Protein 6NHS (pdb70)

CATH classification: 3.40.710.10

Solvent-accessible surface area: 10950 Å² total

Secondary structure (DSSP, 8-state):
---THHHHHHTT--EEEEEEETTTTEEEEE-TTGGGS-B--GGGHHHHHHHHHHHHTSS-SSS-EE------SSGGGSS-EEHHHHHHHT-HHHHHHHHHHH-S---HHHHHHT-TT-----GGGTTTHHHHSS--B-HHHHHHHHHHHHTT-SS--HHHHHHHHH---EE-SSEEEEEEEEEE-SSSSEEEEEEEEEEETTEEEEEEEEEEESSHHHHHHHHHHHHHHHHHTT--

Foldseek 3Di:
DFDLCPLCVVLVWDWKKWKAWVVVRDIDMDPVVQLPDKDQCALQCLLVLLQLLCQVCVAPAQFGKDAAPADDDDPLLRGIGGSLVCQVVVNLVVSLSSQVVCFDVVLVLCVQLVQAPSDQDDRVSSSDCSQQHDGIHGNVRLQVSQVCLVVVNGPGDPRSSVRSQVSWDDDDPFKTWDWGWGWRVNDPQIKIWIWGWMDGPNIIMTMIIIIGDPDPSVNVVRVVSVVVSQVSVVHD

Radius of gyration: 17.07 Å; Cα contacts (8 Å, |Δi|>4): 442; chains: 1; bounding box: 44×44×36 Å

Sequence (236 aa):
NVNLGRSFNQLGIKGSILIYDRNNKKFYEHNAARNSQSFLPASTFKIFNSLVALETGVISNDVAILTWDGQRQFPTTWNQQDTNIRRQAFRNSTVWFYQVLARKIGHEREKKFIKQVGYGNLQIGTPEQIDRFWLEGPLQITPKQQIEFLQRLHRKELPFSQRTLDLVQDIIYERTPNYVLRGKTGWAASVTPNIGWFVGYLEQNNNVYFFATNIDIRNNDDAAARIEVTRRSLKALGLL

Structure (mmCIF, N/CA/C/O backbone):
data_6NHS
#
_entry.id   6NHS
#
_cell.length_a   116.502
_cell.length_b   116.502
_cell.length_c   74.702
_cell.angle_alpha   90.00
_cell.angle_beta   90.00
_cell.angle_gamma   120.00
#
_symmetry.space_group_name_H-M   'P 62 2 2'
#
loop_
_entity.id
_entity.type
_entity.pdbx_description
1 polymer Beta-lactamase
2 non-polymer 'CHLORIDE ION'
3 non-polymer 'FORMIC ACID'
4 non-polymer 1,2-ETHANEDIOL
5 water water
#
loop_
_atom_site.group_PDB
_atom_site.id
_atom_site.type_symbol
_atom_site.label_atom_id
_atom_site.label_alt_id
_atom_site.label_comp_id
_atom_site.label_asym_id
_atom_site.label_entity_id
_atom_site.label_seq_id
_atom_site.pdbx_PDB_ins_code
_atom_site.Cartn_x
_atom_site.Cartn_y
_atom_site.Cartn_z
_atom_site.occupancy
_atom_site.B_iso_or_equiv
_atom_site.auth_seq_id
_atom_site.auth_comp_id
_atom_site.auth_asym_id
_atom_site.auth_atom_id
_atom_site.pdbx_PDB_model_num
ATOM 1 N N . ASN A 1 21 ? 15.592 2.244 4.527 1.00 92.44 45 ASN A N 1
ATOM 2 C CA . ASN A 1 21 ? 16.801 1.578 4.054 1.00 92.61 45 ASN A CA 1
ATOM 3 C C . ASN A 1 21 ? 16.935 1.735 2.545 1.00 89.50 45 ASN A C 1
ATOM 4 O O . ASN A 1 21 ? 16.113 1.219 1.787 1.00 94.14 45 ASN A O 1
ATOM 9 N N . VAL A 1 22 ? 17.976 2.445 2.115 1.00 80.27 46 VAL A N 1
ATOM 10 C CA . VAL A 1 22 ? 18.203 2.734 0.703 1.00 69.36 46 VAL A CA 1
ATOM 11 C C . VAL A 1 22 ? 19.696 2.649 0.415 1.00 61.19 46 VAL A C 1
ATOM 12 O O . VAL A 1 22 ? 20.522 3.099 1.216 1.00 58.27 46 VAL A O 1
ATOM 16 N N . ASN A 1 23 ? 20.045 2.068 -0.730 1.00 59.52 47 ASN A N 1
ATOM 17 C CA . ASN A 1 23 ? 21.442 1.928 -1.139 1.00 57.29 47 ASN A CA 1
ATOM 18 C C . ASN A 1 23 ? 21.840 3.159 -1.951 1.00 54.36 47 ASN A C 1
ATOM 19 O O . ASN A 1 23 ? 21.584 3.236 -3.155 1.00 49.99 47 ASN A O 1
ATOM 24 N N . LEU A 1 24 ? 22.466 4.133 -1.287 1.00 50.47 48 LEU A N 1
ATOM 25 C CA . LEU A 1 24 ? 22.963 5.308 -1.990 1.00 46.86 48 LEU A CA 1
ATOM 26 C C . LEU A 1 24 ? 24.243 5.022 -2.761 1.00 46.41 48 LEU A C 1
ATOM 27 O O . LEU A 1 24 ? 24.619 5.815 -3.627 1.00 46.15 48 LEU A O 1
ATOM 32 N N . GLY A 1 25 ? 24.922 3.914 -2.467 1.00 47.56 49 GLY A N 1
ATOM 33 C CA . GLY A 1 25 ? 26.080 3.545 -3.259 1.00 48.54 49 GLY A CA 1
ATOM 34 C C . GLY A 1 25 ? 25.748 3.043 -4.649 1.00 51.18 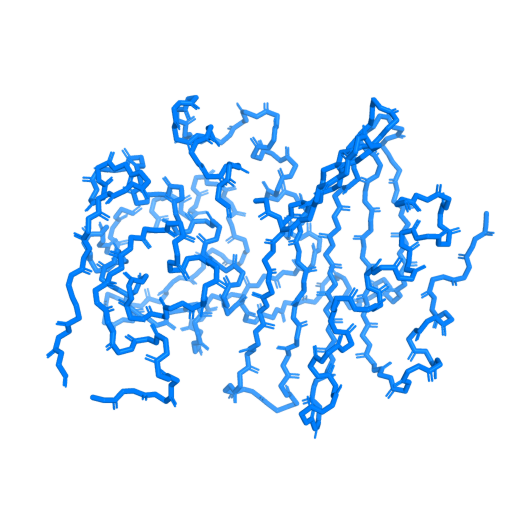49 GLY A C 1
ATOM 35 O O . GLY A 1 25 ? 26.655 2.923 -5.481 1.00 50.61 49 GLY A O 1
ATOM 36 N N . ARG A 1 26 ? 24.473 2.758 -4.919 1.00 52.66 50 ARG A N 1
ATOM 37 C CA . ARG A 1 26 ? 24.094 2.192 -6.208 1.00 59.96 50 ARG A CA 1
ATOM 38 C C . ARG A 1 26 ? 24.416 3.152 -7.349 1.00 56.39 50 ARG A C 1
ATOM 39 O O . ARG A 1 26 ? 24.979 2.747 -8.373 1.00 53.16 50 ARG A O 1
ATOM 47 N N . SER A 1 27 ? 24.075 4.434 -7.186 1.00 54.20 51 SER A N 1
ATOM 48 C CA . SER A 1 27 ? 24.325 5.407 -8.247 1.00 57.25 51 SER A CA 1
ATOM 49 C C . SER A 1 27 ? 25.813 5.523 -8.554 1.00 52.52 51 SER A C 1
ATOM 50 O O . SER A 1 27 ? 26.205 5.670 -9.718 1.00 50.14 51 SER A O 1
ATOM 53 N N . PHE A 1 28 ? 26.657 5.449 -7.523 1.00 48.99 52 PHE A N 1
ATOM 54 C CA . PHE A 1 28 ? 28.097 5.577 -7.725 1.00 48.78 52 PHE A CA 1
ATOM 55 C C . PHE A 1 28 ? 28.630 4.458 -8.611 1.00 51.65 52 PHE A C 1
ATOM 56 O O . PHE A 1 28 ? 29.386 4.702 -9.557 1.00 52.82 52 PHE A O 1
ATOM 64 N N . ASN A 1 29 ? 28.236 3.220 -8.325 1.00 56.25 53 ASN A N 1
ATOM 65 C CA . ASN A 1 29 ? 28.769 2.097 -9.084 1.00 65.26 53 ASN A CA 1
ATOM 66 C C . ASN A 1 29 ? 28.193 2.045 -10.492 1.00 67.94 53 ASN A C 1
ATOM 67 O O . ASN A 1 29 ? 28.880 1.601 -11.419 1.00 71.39 53 ASN A O 1
ATOM 72 N N . GLN A 1 30 ? 26.951 2.501 -10.676 1.00 67.25 54 GLN A N 1
ATOM 73 C CA . GLN A 1 30 ? 26.373 2.559 -12.017 1.00 69.75 54 GLN A CA 1
ATOM 74 C C . GLN A 1 30 ? 27.166 3.505 -12.909 1.00 66.27 54 GLN A C 1
ATOM 75 O O . GLN A 1 30 ? 27.465 3.187 -14.066 1.00 66.47 54 GLN A O 1
ATOM 81 N N . LEU A 1 31 ? 27.519 4.676 -12.382 1.00 60.24 55 LEU A N 1
ATOM 82 C CA . LEU A 1 31 ? 28.297 5.659 -13.122 1.00 58.38 55 LEU A CA 1
ATOM 83 C C . LEU A 1 31 ? 29.794 5.385 -13.087 1.00 59.02 55 LEU A C 1
ATOM 84 O O . LEU A 1 31 ? 30.557 6.134 -13.704 1.00 61.72 55 LEU A O 1
ATOM 89 N N . GLY A 1 32 ? 30.228 4.339 -12.388 1.00 58.27 56 GLY A N 1
ATOM 90 C CA . GLY A 1 32 ? 31.635 3.978 -12.373 1.00 59.74 56 GLY A CA 1
ATOM 91 C C . GLY A 1 32 ? 32.539 4.992 -11.710 1.00 60.31 56 GLY A C 1
ATOM 92 O O . GLY A 1 32 ? 33.689 5.153 -12.131 1.00 63.35 56 GLY A O 1
ATOM 93 N N . ILE A 1 33 ? 32.057 5.680 -10.679 1.00 56.72 57 ILE A N 1
ATOM 94 C CA . ILE A 1 33 ? 32.859 6.684 -9.993 1.00 53.50 57 ILE A CA 1
ATOM 95 C C . ILE A 1 33 ? 33.041 6.277 -8.536 1.00 48.65 57 ILE A C 1
ATOM 96 O O . ILE A 1 33 ? 32.184 5.619 -7.934 1.00 47.87 57 ILE A O 1
ATOM 101 N N . LYS A 1 34 ? 34.181 6.665 -7.975 1.00 46.00 58 LYS A N 1
ATOM 102 C CA . LYS A 1 34 ? 34.475 6.474 -6.565 1.00 46.65 58 LYS A CA 1
ATOM 103 C C . LYS A 1 34 ? 34.196 7.774 -5.829 1.00 43.43 58 LYS A C 1
ATOM 104 O O . LYS A 1 34 ? 34.586 8.850 -6.295 1.00 42.61 58 LYS A O 1
ATOM 110 N N . GLY A 1 35 ? 33.515 7.681 -4.693 1.00 41.08 59 GLY A N 1
ATOM 111 C CA . GLY A 1 35 ? 33.247 8.884 -3.921 1.00 37.69 59 GLY A CA 1
ATOM 112 C C . GLY A 1 35 ? 32.303 8.626 -2.769 1.00 38.15 59 GLY A C 1
ATOM 113 O O . GLY A 1 35 ? 32.162 7.492 -2.299 1.00 39.19 59 GLY A O 1
ATOM 114 N N . SER A 1 36 ? 31.646 9.695 -2.331 1.00 36.34 60 SER A N 1
ATOM 115 C CA . SER A 1 36 ? 30.797 9.640 -1.153 1.00 36.38 60 SER A CA 1
ATOM 116 C C . SER A 1 36 ? 29.688 10.667 -1.283 1.00 36.56 60 SER A C 1
ATOM 117 O O . SER A 1 36 ? 29.754 11.591 -2.101 1.00 34.33 60 SER A O 1
ATOM 120 N N . ILE A 1 37 ? 28.670 10.508 -0.445 1.00 36.27 61 ILE A N 1
ATOM 121 C CA . ILE A 1 37 ? 27.645 11.533 -0.297 1.00 34.67 61 ILE A CA 1
ATOM 122 C C . ILE A 1 37 ? 27.134 11.486 1.131 1.00 34.83 61 ILE A C 1
ATOM 123 O O . ILE A 1 37 ? 27.060 10.418 1.749 1.00 36.13 61 ILE A O 1
ATOM 128 N N . LEU A 1 38 ? 26.813 12.658 1.660 1.00 33.64 62 LEU A N 1
ATOM 129 C CA . LEU A 1 38 ? 26.199 12.796 2.968 1.00 33.75 62 LEU A CA 1
ATOM 130 C C . LEU A 1 38 ? 24.974 13.682 2.822 1.00 37.25 62 LEU A C 1
ATOM 131 O O . LEU A 1 38 ? 25.063 14.776 2.256 1.00 34.86 62 LEU A O 1
ATOM 136 N N . ILE A 1 39 ? 23.832 13.210 3.311 1.00 34.29 63 ILE A N 1
ATOM 137 C CA . ILE A 1 39 ? 22.595 13.983 3.279 1.00 34.37 63 ILE A CA 1
ATOM 138 C C . ILE A 1 39 ? 22.071 14.092 4.703 1.00 35.17 63 ILE A C 1
ATOM 139 O O . ILE A 1 39 ? 22.036 13.095 5.433 1.00 36.85 63 ILE A O 1
ATOM 144 N N . TYR A 1 40 ? 21.689 15.303 5.105 1.00 33.79 64 TYR A N 1
ATOM 145 C CA . TYR A 1 40 ? 21.198 15.558 6.455 1.00 35.46 64 TYR A CA 1
ATOM 146 C C . TYR A 1 40 ? 19.767 16.072 6.387 1.00 36.56 64 TYR A C 1
ATOM 147 O O . TYR A 1 40 ? 19.510 17.138 5.810 1.00 33.45 64 TYR A O 1
ATOM 156 N N . ASP A 1 41 ? 18.850 15.315 6.986 1.00 35.67 65 ASP A N 1
ATOM 157 C CA . ASP A 1 41 ? 17.434 15.663 7.082 1.00 37.53 65 ASP A CA 1
ATOM 158 C C . ASP A 1 41 ? 17.259 16.573 8.294 1.00 40.93 65 ASP A C 1
ATOM 159 O O . ASP A 1 41 ? 17.407 16.128 9.438 1.00 39.01 65 ASP A O 1
ATOM 164 N N . ARG A 1 42 ? 16.937 17.847 8.049 1.00 37.38 66 ARG A N 1
ATOM 165 C CA . ARG A 1 42 ? 16.907 18.816 9.143 1.00 39.19 66 ARG A CA 1
ATOM 166 C C . ARG A 1 42 ? 15.790 18.516 10.133 1.00 41.67 66 ARG A C 1
ATOM 167 O O . ARG A 1 42 ? 16.021 18.480 11.348 1.00 42.80 66 ARG A O 1
ATOM 175 N N . ASN A 1 43 ? 14.566 18.310 9.630 1.00 41.29 67 ASN A N 1
ATOM 176 C CA . ASN A 1 43 ? 13.416 18.126 10.511 1.00 41.32 67 ASN A CA 1
ATOM 177 C C . ASN A 1 43 ? 13.571 16.888 11.385 1.00 42.81 67 ASN A C 1
ATOM 178 O O . ASN A 1 43 ? 13.161 16.886 12.553 1.00 41.63 67 ASN A O 1
ATOM 183 N N . ASN A 1 44 ? 14.141 15.818 10.837 1.00 41.84 68 ASN A N 1
ATOM 184 C CA . ASN A 1 44 ? 14.274 14.561 11.560 1.00 42.89 68 ASN A CA 1
ATOM 185 C C . ASN A 1 44 ? 15.654 14.364 12.177 1.00 43.38 68 ASN A C 1
ATOM 186 O O . ASN A 1 44 ? 15.865 13.363 12.872 1.00 45.26 68 ASN A O 1
ATOM 191 N N . LYS A 1 45 ? 16.585 15.290 11.945 1.00 40.03 69 LYS A N 1
ATOM 192 C CA . LYS A 1 45 ? 17.948 15.213 12.475 1.00 42.92 69 LYS A CA 1
ATOM 193 C C . LYS A 1 45 ? 18.580 13.854 12.178 1.00 43.37 69 LYS A C 1
ATOM 194 O O . LYS A 1 45 ? 19.151 13.198 13.054 1.00 41.02 69 LYS A O 1
ATOM 200 N N . LYS A 1 46 ? 18.477 13.437 10.916 1.00 38.25 70 LYS A N 1
ATOM 201 C CA . LYS A 1 46 ? 18.905 12.116 10.483 1.00 41.94 70 LYS A CA 1
ATOM 202 C C . LYS A 1 46 ? 19.831 12.227 9.281 1.00 40.23 70 LYS A C 1
ATOM 203 O O . LYS A 1 46 ? 19.644 13.092 8.419 1.00 36.99 70 LYS A O 1
ATOM 209 N N . PHE A 1 47 ? 20.823 11.340 9.226 1.00 37.24 71 PHE A N 1
ATOM 210 C CA . PHE A 1 47 ? 21.774 11.265 8.126 1.00 40.16 71 PHE A CA 1
ATOM 211 C C . PHE A 1 47 ? 21.464 10.096 7.201 1.00 40.35 71 PHE A C 1
ATOM 212 O O . PHE A 1 47 ? 20.973 9.052 7.632 1.00 37.20 71 PHE A O 1
ATOM 220 N N . TYR A 1 48 ? 21.776 10.287 5.922 1.00 38.54 72 TYR A N 1
ATOM 221 C CA . TYR A 1 48 ? 21.845 9.226 4.927 1.00 38.24 72 TYR A CA 1
ATOM 222 C C . TYR A 1 48 ? 23.171 9.388 4.206 1.00 39.06 72 TYR A C 1
ATOM 223 O O . TYR A 1 48 ? 23.570 10.514 3.893 1.00 38.27 72 TYR A O 1
ATOM 232 N N . GLU A 1 49 ? 23.877 8.285 3.962 1.00 38.65 73 GLU A N 1
ATOM 233 C CA . GLU A 1 49 ? 25.204 8.468 3.389 1.00 39.49 73 GLU A CA 1
ATOM 234 C C . GLU A 1 49 ? 25.651 7.228 2.635 1.00 39.39 73 GLU A C 1
ATOM 235 O O . GLU A 1 49 ? 25.127 6.128 2.824 1.00 39.85 73 GLU A O 1
ATOM 241 N N . HIS A 1 50 ? 26.628 7.446 1.759 1.00 34.97 74 HIS A N 1
ATOM 242 C CA . HIS A 1 50 ? 27.423 6.399 1.136 1.00 37.09 74 HIS A CA 1
ATOM 243 C C . HIS A 1 50 ? 28.886 6.723 1.380 1.00 36.43 74 HIS A C 1
ATOM 244 O O . HIS A 1 50 ? 29.299 7.875 1.207 1.00 35.94 74 HIS A O 1
ATOM 251 N N . ASN A 1 51 ? 29.659 5.709 1.777 1.00 37.43 75 ASN A N 1
ATOM 252 C CA . ASN A 1 51 ? 31.094 5.843 2.015 1.00 39.25 75 ASN A CA 1
ATOM 253 C C . ASN A 1 51 ? 31.360 6.768 3.200 1.00 39.10 75 ASN A C 1
ATOM 254 O O . ASN A 1 51 ? 31.884 7.874 3.033 1.00 36.26 75 ASN A O 1
ATOM 259 N N . ALA A 1 52 ? 31.022 6.302 4.404 1.00 39.49 76 ALA A N 1
ATOM 260 C CA . ALA A 1 52 ? 31.104 7.147 5.594 1.00 39.83 76 ALA A CA 1
ATOM 261 C C . ALA A 1 52 ? 32.533 7.592 5.884 1.00 37.62 76 ALA A C 1
ATOM 262 O O . ALA A 1 52 ? 32.755 8.710 6.366 1.00 37.33 76 ALA A O 1
ATOM 264 N N . ALA A 1 53 ? 33.515 6.729 5.611 1.00 35.63 77 ALA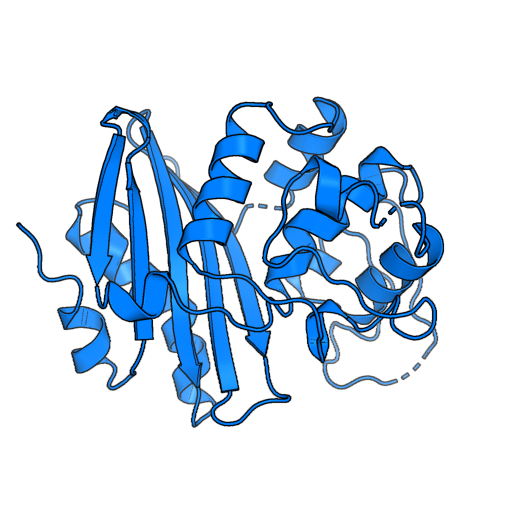 A N 1
ATOM 265 C CA . ALA A 1 53 ? 34.903 7.079 5.904 1.00 38.95 77 ALA A CA 1
ATOM 266 C C . ALA A 1 53 ? 35.343 8.301 5.107 1.00 36.91 77 ALA A C 1
ATOM 267 O O . ALA A 1 53 ? 36.045 9.179 5.627 1.00 35.93 77 ALA A O 1
ATOM 269 N N . ARG A 1 54 ? 34.929 8.383 3.844 1.00 31.93 78 ARG A N 1
ATOM 270 C CA . ARG A 1 54 ? 35.330 9.510 3.013 1.00 30.76 78 ARG A CA 1
ATOM 271 C C . ARG A 1 54 ? 34.637 10.797 3.450 1.00 32.15 78 ARG A C 1
ATOM 272 O O . ARG A 1 54 ? 35.185 11.890 3.263 1.00 32.09 78 ARG A O 1
ATOM 280 N N . ASN A 1 55 ? 33.443 10.693 4.041 1.00 34.09 79 ASN A N 1
ATOM 281 C CA . ASN A 1 55 ? 32.739 11.875 4.532 1.00 32.28 79 ASN A CA 1
ATOM 282 C C . ASN A 1 55 ? 33.464 12.557 5.685 1.00 31.70 79 ASN A C 1
ATOM 283 O O . ASN A 1 55 ? 33.117 13.692 6.023 1.00 29.80 79 ASN A O 1
ATOM 288 N N . SER A 1 56 ? 34.452 11.900 6.294 1.00 31.29 80 SER A N 1
ATOM 289 C CA . SER A 1 56 ? 35.289 12.512 7.320 1.00 35.70 80 SER A CA 1
ATOM 290 C C . SER A 1 56 ? 36.688 12.838 6.816 1.00 34.91 80 SER A C 1
ATOM 291 O O . SER A 1 56 ? 37.549 13.216 7.617 1.00 36.19 80 SER A O 1
ATOM 294 N N . GLN A 1 57 ? 36.943 12.684 5.520 1.00 35.59 81 GLN A N 1
ATOM 295 C CA . GLN A 1 57 ? 38.242 13.006 4.948 1.00 36.94 81 GLN A CA 1
ATOM 296 C C . GLN A 1 57 ? 38.229 14.425 4.401 1.00 33.68 81 GLN A C 1
ATOM 297 O O . GLN A 1 57 ? 37.205 14.906 3.912 1.00 28.64 81 GLN A O 1
ATOM 303 N N . SER A 1 58 ? 39.381 15.093 4.490 1.00 33.94 82 SER A N 1
ATOM 304 C CA . SER A 1 58 ? 39.505 16.491 4.088 1.00 33.21 82 SER A CA 1
ATOM 305 C C . SER A 1 58 ? 39.952 16.602 2.637 1.00 31.58 82 SER A C 1
ATOM 306 O O . SER A 1 58 ? 40.796 15.826 2.177 1.00 32.10 82 SER A O 1
ATOM 309 N N . PHE A 1 59 ? 39.398 17.590 1.931 1.00 28.21 83 PHE A N 1
ATOM 310 C CA . PHE A 1 59 ? 39.746 17.871 0.545 1.00 29.46 83 PHE A CA 1
ATOM 311 C C . PHE A 1 59 ? 39.794 19.378 0.335 1.00 28.05 83 PHE A C 1
ATOM 312 O O . PHE A 1 59 ? 39.136 20.136 1.051 1.00 30.59 83 PHE A O 1
ATOM 320 N N . LEU A 1 60 ? 40.586 19.803 -0.647 1.00 28.23 84 LEU A N 1
ATOM 321 C CA . LEU A 1 60 ? 40.533 21.181 -1.115 1.00 31.30 84 LEU A CA 1
ATOM 322 C C . LEU A 1 60 ? 39.089 21.560 -1.442 1.00 30.45 84 LEU A C 1
ATOM 323 O O . LEU A 1 60 ? 38.406 20.808 -2.147 1.00 32.11 84 LEU A O 1
ATOM 328 N N . PRO A 1 61 ? 38.596 22.701 -0.955 1.00 30.04 85 PRO A N 1
ATOM 329 C CA . PRO A 1 61 ? 37.198 23.060 -1.241 1.00 29.05 85 PRO A CA 1
ATOM 330 C C . PRO A 1 61 ? 36.965 23.500 -2.674 1.00 29.09 85 PRO A C 1
ATOM 331 O O . PRO A 1 61 ? 35.842 23.346 -3.176 1.00 26.17 85 PRO A O 1
ATOM 335 N N . ALA A 1 62 ? 37.989 24.036 -3.342 1.00 29.79 86 ALA A N 1
ATOM 336 C CA . ALA A 1 62 ? 37.859 24.588 -4.684 1.00 29.73 86 ALA A CA 1
ATOM 337 C C . ALA A 1 62 ? 36.689 25.561 -4.728 1.00 27.27 86 ALA A C 1
ATOM 338 O O . ALA A 1 62 ? 36.487 26.331 -3.784 1.00 28.67 86 ALA A O 1
ATOM 340 N N . SER A 1 63 ? 35.889 25.511 -5.795 1.00 26.69 87 SER A N 1
ATOM 341 C CA . SER A 1 63 ? 34.832 26.499 -5.972 1.00 27.15 87 SER A CA 1
ATOM 342 C C . SER A 1 63 ? 33.731 26.419 -4.922 1.00 24.54 87 SER A C 1
ATOM 343 O O . SER A 1 63 ? 32.941 27.364 -4.835 1.00 23.68 87 SER A O 1
ATOM 346 N N . THR A 1 64 ? 33.623 25.330 -4.144 1.00 24.35 88 THR A N 1
ATOM 347 C CA . THR A 1 64 ? 32.628 25.338 -3.073 1.00 25.26 88 THR A CA 1
ATOM 348 C C . THR A 1 64 ? 32.920 26.424 -2.051 1.00 26.16 88 THR A C 1
ATOM 349 O O . THR A 1 64 ? 32.012 26.851 -1.328 1.00 26.60 88 THR A O 1
ATOM 353 N N . PHE A 1 65 ? 34.169 26.881 -1.983 1.00 25.08 89 PHE A N 1
ATOM 354 C CA . PHE A 1 65 ? 34.524 27.967 -1.081 1.00 23.33 89 PHE A CA 1
ATOM 355 C C . PHE A 1 65 ? 33.840 29.271 -1.461 1.00 24.54 89 PHE A C 1
ATOM 356 O O . PHE A 1 65 ? 33.763 30.179 -0.628 1.00 25.47 89 PHE A O 1
ATOM 364 N N . LYS A 1 66 ? 33.330 29.381 -2.695 1.00 23.66 90 LYS A N 1
ATOM 365 C CA . LYS A 1 66 ? 32.634 30.599 -3.104 1.00 25.57 90 LYS A CA 1
ATOM 366 C C . LYS A 1 66 ? 31.439 30.896 -2.206 1.00 22.61 90 LYS A C 1
ATOM 367 O O . LYS A 1 66 ? 31.053 32.062 -2.062 1.00 22.37 90 LYS A O 1
ATOM 373 N N . ILE A 1 67 ? 30.839 29.866 -1.601 1.00 21.37 91 ILE A N 1
ATOM 374 C CA . ILE A 1 67 ? 29.729 30.101 -0.677 1.00 23.54 91 ILE A CA 1
ATOM 375 C C . ILE A 1 67 ? 30.208 30.902 0.528 1.00 24.37 91 ILE A C 1
ATOM 376 O O . ILE A 1 67 ? 29.629 31.936 0.880 1.00 24.91 91 ILE A O 1
ATOM 381 N N . PHE A 1 68 ? 31.284 30.436 1.168 1.00 24.25 92 PHE A N 1
ATOM 382 C CA . PHE A 1 68 ? 31.865 31.156 2.300 1.00 23.20 92 PHE A CA 1
ATOM 383 C C . PHE A 1 68 ? 32.395 32.521 1.873 1.00 26.77 92 PHE A C 1
ATOM 384 O O . PHE A 1 68 ? 32.145 33.534 2.536 1.00 25.94 92 PHE A O 1
ATOM 392 N N . ASN A 1 69 ? 33.137 32.563 0.761 1.00 23.29 93 ASN A N 1
ATOM 393 C CA . ASN A 1 69 ? 33.737 33.813 0.298 1.00 23.75 93 ASN A CA 1
ATOM 394 C C . ASN A 1 69 ? 32.672 34.872 0.015 1.00 24.76 93 ASN A C 1
ATOM 395 O O . ASN A 1 69 ? 32.866 36.055 0.321 1.00 24.08 93 ASN A O 1
ATOM 400 N N . SER A 1 70 ? 31.540 34.461 -0.566 1.00 24.06 94 SER A N 1
ATOM 401 C CA . SER A 1 70 ? 30.462 35.401 -0.873 1.00 24.77 94 SER A CA 1
ATOM 402 C C . SER A 1 70 ? 29.907 36.038 0.394 1.00 25.09 94 SER A C 1
ATOM 403 O O . SER A 1 70 ? 29.631 37.243 0.424 1.00 24.11 94 SER A O 1
ATOM 406 N N . LEU A 1 71 ? 29.710 35.229 1.441 1.00 24.77 95 LEU A N 1
ATOM 407 C CA . LEU A 1 71 ? 29.204 35.736 2.713 1.00 25.11 95 LEU A CA 1
ATOM 408 C C . LEU A 1 71 ? 30.133 36.788 3.299 1.00 25.53 95 LEU A C 1
ATOM 409 O O . LEU A 1 71 ? 29.685 37.864 3.719 1.00 25.24 95 LEU A O 1
ATOM 414 N N . VAL A 1 72 ? 31.432 36.487 3.356 1.00 24.17 96 VAL A N 1
ATOM 415 C CA . VAL A 1 72 ? 32.375 37.409 3.984 1.00 24.63 96 VAL A CA 1
ATOM 416 C C . VAL A 1 72 ? 32.518 38.670 3.143 1.00 24.21 96 VAL A C 1
ATOM 417 O O . VAL A 1 72 ? 32.607 39.784 3.676 1.00 23.72 96 VAL A O 1
ATOM 421 N N . ALA A 1 73 ? 32.537 38.514 1.818 1.00 21.91 97 ALA A N 1
ATOM 422 C CA . ALA A 1 73 ? 32.694 39.662 0.930 1.00 23.85 97 ALA A CA 1
ATOM 423 C C . ALA A 1 73 ? 31.540 40.640 1.095 1.00 23.18 97 ALA A C 1
ATOM 424 O O . ALA A 1 73 ? 31.748 41.853 1.195 1.00 27.85 97 ALA A O 1
ATOM 426 N N . LEU A 1 74 ? 30.311 40.127 1.121 1.00 22.30 98 LEU A N 1
ATOM 427 C CA . LEU A 1 74 ? 29.150 40.989 1.321 1.00 25.05 98 LEU A CA 1
ATOM 428 C C . LEU A 1 74 ? 29.124 41.565 2.729 1.00 28.41 98 LEU A C 1
ATOM 429 O O . LEU A 1 74 ? 28.820 42.750 2.913 1.00 28.88 98 LEU A O 1
ATOM 434 N N . GLU A 1 75 ? 29.436 40.745 3.736 1.00 27.11 99 GLU A N 1
ATOM 435 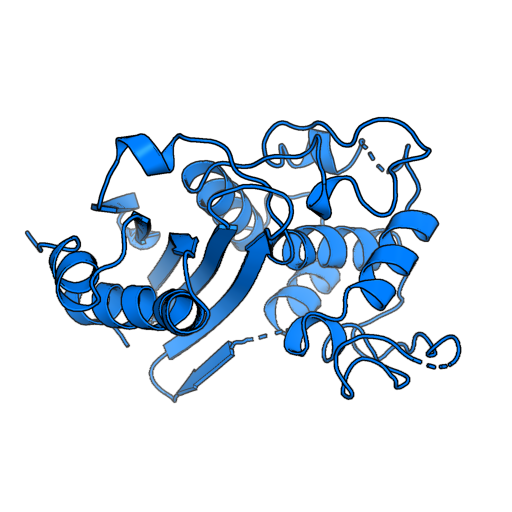C CA . GLU A 1 75 ? 29.367 41.220 5.114 1.00 27.40 99 GLU A CA 1
ATOM 436 C C . GLU A 1 75 ? 30.373 42.336 5.371 1.00 30.88 99 GLU A C 1
ATOM 437 O O . GLU A 1 75 ? 30.051 43.325 6.041 1.00 30.91 99 GLU A O 1
ATOM 443 N N . THR A 1 76 ? 31.603 42.186 4.866 1.00 30.25 100 THR A N 1
ATOM 444 C CA . THR A 1 76 ? 32.622 43.217 5.031 1.00 31.54 100 THR A CA 1
ATOM 445 C C . THR A 1 76 ? 32.394 44.404 4.115 1.00 33.96 100 THR A C 1
ATOM 446 O O . THR A 1 76 ? 32.996 45.460 4.328 1.00 32.43 100 THR A O 1
ATOM 450 N N . GLY A 1 77 ? 31.574 44.242 3.083 1.00 34.53 101 GLY A N 1
ATOM 451 C CA . GLY A 1 77 ? 31.299 45.330 2.174 1.00 32.86 101 GLY A CA 1
ATOM 452 C C . GLY A 1 77 ? 32.321 45.528 1.082 1.00 32.67 101 GLY A C 1
ATOM 453 O O . GLY A 1 77 ? 32.312 46.581 0.434 1.00 32.27 101 GLY A O 1
ATOM 454 N N . VAL A 1 78 ? 33.200 44.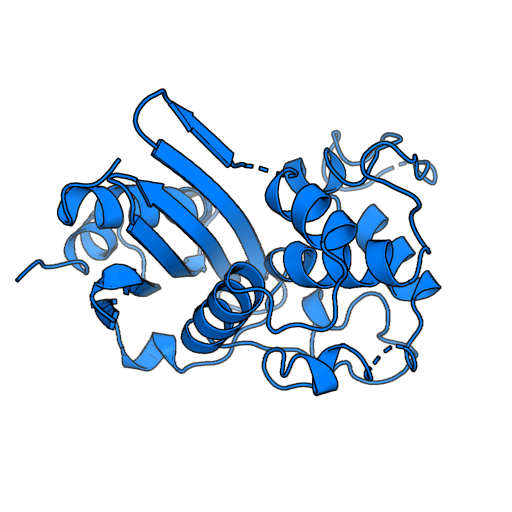549 0.834 1.00 30.37 102 VAL A N 1
ATOM 455 C CA . VAL A 1 78 ? 34.128 44.709 -0.280 1.00 32.27 102 VAL A CA 1
ATOM 456 C C . VAL A 1 78 ? 33.404 44.543 -1.609 1.00 30.90 102 VAL A C 1
ATOM 457 O O . VAL A 1 78 ? 33.931 44.941 -2.656 1.00 31.55 102 VAL A O 1
ATOM 461 N N . ILE A 1 79 ? 32.211 43.951 -1.592 1.00 29.59 103 ILE A N 1
ATOM 462 C CA . ILE A 1 79 ? 31.278 43.982 -2.714 1.00 26.98 103 ILE A CA 1
ATOM 463 C C . ILE A 1 79 ? 29.931 44.422 -2.145 1.00 28.24 103 ILE A C 1
ATOM 464 O O . ILE A 1 79 ? 29.507 43.934 -1.091 1.00 27.19 103 ILE A O 1
ATOM 469 N N . SER A 1 80 ? 29.281 45.382 -2.808 1.00 28.41 104 SER A N 1
ATOM 470 C CA . SER A 1 80 ? 28.185 46.089 -2.142 1.00 31.11 104 SER A CA 1
ATOM 471 C C . SER A 1 80 ? 26.890 45.282 -2.126 1.00 29.06 104 SER A C 1
ATOM 472 O O . SER A 1 80 ? 26.137 45.344 -1.147 1.00 29.12 104 SER A O 1
ATOM 475 N N . ASN A 1 81 ? 26.608 44.525 -3.180 1.00 27.84 105 ASN A N 1
ATOM 476 C CA . ASN A 1 81 ? 25.373 43.740 -3.266 1.00 26.79 105 ASN A CA 1
ATOM 477 C C . ASN A 1 81 ? 25.550 42.721 -4.391 1.00 24.01 105 ASN A C 1
ATOM 478 O O . ASN A 1 81 ? 26.666 42.515 -4.886 1.00 21.90 105 ASN A O 1
ATOM 483 N N . ASP A 1 82 ? 24.444 42.091 -4.808 1.00 23.02 106 ASP A N 1
ATOM 484 C CA . ASP A 1 82 ? 24.473 40.993 -5.773 1.00 24.14 106 ASP A CA 1
ATOM 485 C C . ASP A 1 82 ? 24.625 41.446 -7.221 1.00 24.10 106 ASP A C 1
ATOM 486 O O . ASP A 1 82 ? 24.906 40.603 -8.086 1.00 22.86 106 ASP A O 1
ATOM 491 N N . VAL A 1 83 ? 24.435 42.732 -7.518 1.00 23.02 107 VAL A N 1
ATOM 492 C CA . VAL A 1 83 ? 24.598 43.234 -8.879 1.00 22.87 107 VAL A CA 1
ATOM 493 C C . VAL A 1 83 ? 25.841 44.096 -9.047 1.00 20.73 107 VAL A C 1
ATOM 494 O O . VAL A 1 83 ? 26.165 44.460 -10.190 1.00 20.65 107 VAL A O 1
ATOM 498 N N . ALA A 1 84 ? 26.543 44.433 -7.962 1.00 20.85 108 ALA A N 1
ATOM 499 C CA . ALA A 1 84 ? 27.759 45.230 -8.067 1.00 21.51 108 ALA A CA 1
ATOM 500 C C . ALA A 1 84 ? 28.753 44.551 -9.004 1.00 22.94 108 ALA A C 1
ATOM 501 O O . ALA A 1 84 ? 28.941 43.330 -8.962 1.00 21.82 108 ALA A O 1
ATOM 503 N N . ILE A 1 85 ? 29.395 45.352 -9.850 1.00 22.62 109 ILE A N 1
ATOM 504 C CA . ILE A 1 85 ? 30.235 44.849 -10.936 1.00 22.95 109 ILE A CA 1
ATOM 505 C C . ILE A 1 85 ? 31.692 44.865 -10.503 1.00 26.46 109 ILE A C 1
ATOM 506 O O . ILE A 1 85 ? 32.160 45.831 -9.888 1.00 23.07 109 ILE A O 1
ATOM 511 N N . LEU A 1 86 ? 32.409 43.785 -10.807 1.00 19.20 110 LEU A N 1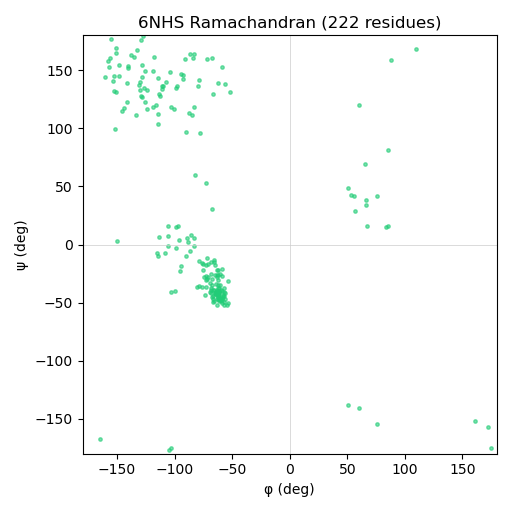
ATOM 512 C CA . LEU A 1 86 ? 33.858 43.826 -10.927 1.00 21.89 110 LEU A CA 1
ATOM 513 C C . LEU A 1 86 ? 34.207 43.620 -12.394 1.00 25.39 110 LEU A C 1
ATOM 514 O O . LEU A 1 86 ? 33.614 42.766 -13.067 1.00 23.17 110 LEU A O 1
ATOM 519 N N . THR A 1 87 ? 35.148 44.409 -12.898 1.00 24.57 111 THR A N 1
ATOM 520 C CA . THR A 1 87 ? 35.430 44.372 -14.324 1.00 20.19 111 THR A CA 1
ATOM 521 C C . THR A 1 87 ? 36.548 43.386 -14.646 1.00 22.07 111 THR A C 1
ATOM 522 O O . THR A 1 87 ? 37.494 43.196 -13.877 1.00 21.96 111 THR A O 1
ATOM 526 N N . TRP A 1 88 ? 36.419 42.758 -15.808 1.00 22.21 112 TRP A N 1
ATOM 527 C CA . TRP A 1 88 ? 37.464 41.885 -16.324 1.00 24.17 112 TRP A CA 1
ATOM 528 C C . TRP A 1 88 ? 38.746 42.679 -16.570 1.00 23.51 112 TRP A C 1
ATOM 529 O O . TRP A 1 88 ? 38.708 43.813 -17.060 1.00 24.07 112 TRP A O 1
ATOM 540 N N . ASP A 1 89 ? 39.895 42.083 -16.223 1.00 23.13 113 ASP A N 1
ATOM 541 C CA . ASP A 1 89 ? 41.182 42.756 -16.391 1.00 24.84 113 ASP A CA 1
ATOM 542 C C . ASP A 1 89 ? 41.757 42.634 -17.801 1.00 23.94 113 ASP A C 1
ATOM 543 O O . ASP A 1 89 ? 42.893 43.072 -18.028 1.00 24.89 113 ASP A O 1
ATOM 548 N N . GLY A 1 90 ? 41.023 42.052 -18.748 1.00 24.48 114 GLY A N 1
ATOM 549 C CA . GLY A 1 90 ? 41.519 41.917 -20.107 1.00 24.89 114 GLY A CA 1
ATOM 550 C C . GLY A 1 90 ? 42.379 40.696 -20.374 1.00 28.24 114 GLY A C 1
ATOM 551 O O . GLY A 1 90 ? 42.689 40.424 -21.542 1.00 31.43 114 GLY A O 1
ATOM 560 N N . GLN A 1 92 ? 43.056 36.986 -21.154 1.00 35.17 116 GLN A N 1
ATOM 561 C CA . GLN A 1 92 ? 42.278 35.879 -21.703 1.00 39.77 116 GLN A CA 1
ATOM 562 C C . GLN A 1 92 ? 42.490 34.640 -20.842 1.00 37.12 116 GLN A C 1
ATOM 563 O O . GLN A 1 92 ? 43.589 34.078 -20.809 1.00 40.03 116 GLN A O 1
ATOM 569 N N . ARG A 1 93 ? 41.449 34.212 -20.135 1.00 31.45 117 ARG A N 1
ATOM 570 C CA . ARG A 1 93 ? 41.538 33.026 -19.302 1.00 34.18 117 ARG A CA 1
ATOM 571 C C . ARG A 1 93 ? 40.854 31.851 -20.003 1.00 38.06 117 ARG A C 1
ATOM 572 O O . ARG A 1 93 ? 40.384 31.964 -21.139 1.00 37.45 117 ARG A O 1
ATOM 580 N N . GLN A 1 94 ? 40.771 30.718 -19.299 1.00 42.44 118 GLN A N 1
ATOM 581 C CA . GLN A 1 94 ? 40.491 29.438 -19.949 1.00 47.24 118 GLN A CA 1
ATOM 582 C C . GLN A 1 94 ? 39.089 29.385 -20.549 1.00 41.66 118 GLN A C 1
ATOM 583 O O . GLN A 1 94 ? 38.899 28.826 -21.634 1.00 42.61 118 GLN A O 1
ATOM 589 N N . PHE A 1 95 ? 38.096 29.945 -19.863 1.00 36.99 119 PHE A N 1
ATOM 590 C CA . PHE A 1 95 ? 36.718 29.835 -20.318 1.00 35.67 119 PHE A CA 1
ATOM 591 C C . PHE A 1 95 ? 36.194 31.178 -20.798 1.00 38.37 119 PHE A C 1
ATOM 592 O O . PHE A 1 95 ? 36.380 32.192 -20.110 1.00 37.02 119 PHE A O 1
ATOM 600 N N . PRO A 1 96 ? 35.531 31.219 -21.960 1.00 39.46 120 PRO A N 1
ATOM 601 C CA . PRO A 1 96 ? 35.075 32.508 -22.510 1.00 38.74 120 PRO A CA 1
ATOM 602 C C . PRO A 1 96 ? 34.130 33.280 -21.600 1.00 33.23 120 PRO A C 1
ATOM 603 O O . PRO A 1 96 ? 34.162 34.517 -21.605 1.00 32.19 120 PRO A O 1
ATOM 607 N N A THR A 1 97 ? 33.283 32.598 -20.820 0.57 31.53 121 THR A N 1
ATOM 608 N N B THR A 1 97 ? 33.290 32.594 -20.826 0.43 31.75 121 THR A N 1
ATOM 609 C CA A THR A 1 97 ? 32.398 33.311 -19.904 0.57 32.32 121 THR A CA 1
ATOM 610 C CA B THR A 1 97 ? 32.401 33.296 -19.911 0.43 32.30 121 THR A CA 1
ATOM 611 C C A THR A 1 97 ? 33.165 34.043 -18.811 0.57 31.04 121 THR A C 1
ATOM 612 C C B THR A 1 97 ? 33.170 34.052 -18.833 0.43 31.09 121 THR A C 1
ATOM 613 O O A THR A 1 97 ? 32.616 34.960 -18.196 0.57 31.64 121 THR A O 1
ATOM 614 O O B THR A 1 97 ? 32.642 35.017 -18.274 0.43 31.47 121 THR A O 1
ATOM 621 N N . TRP A 1 98 ? 34.412 33.650 -18.548 1.00 27.13 122 TRP A N 1
ATOM 622 C CA . TRP A 1 98 ? 35.239 34.350 -17.572 1.00 27.34 122 TRP A CA 1
ATOM 623 C C . TRP A 1 98 ? 35.825 35.646 -18.117 1.00 26.39 122 TRP A C 1
ATOM 624 O O . TRP A 1 98 ? 36.251 36.498 -17.328 1.00 27.20 122 TRP A O 1
ATOM 635 N N . ASN A 1 99 ? 35.887 35.803 -19.436 1.00 27.04 123 ASN A N 1
ATOM 636 C CA . ASN A 1 99 ? 36.539 36.965 -20.041 1.00 25.36 123 ASN A CA 1
ATOM 637 C C . ASN A 1 99 ? 35.545 38.097 -20.278 1.00 27.34 123 ASN A C 1
ATOM 638 O O . ASN A 1 99 ? 35.405 38.610 -21.388 1.00 25.32 123 ASN A O 1
ATOM 643 N N A GLN A 1 100 ? 34.865 38.511 -19.211 0.69 24.20 124 GLN A N 1
ATOM 644 N N B GLN A 1 100 ? 34.804 38.465 -19.231 0.31 25.12 124 GLN A N 1
ATOM 645 C CA A GLN A 1 100 ? 33.847 39.544 -19.312 0.69 26.41 124 GLN A CA 1
ATOM 646 C CA B GLN A 1 100 ? 33.800 39.519 -19.319 0.31 26.52 124 GLN A CA 1
ATOM 647 C C A GLN A 1 100 ? 33.587 40.101 -17.923 0.69 24.17 124 GLN A C 1
ATOM 648 C C B GLN A 1 100 ? 33.566 40.089 -17.926 0.31 24.18 124 GLN A C 1
ATOM 649 O O A GLN A 1 100 ? 33.782 39.411 -16.921 0.69 22.33 124 GLN A O 1
ATOM 650 O O B GLN A 1 100 ? 33.774 39.402 -16.924 0.31 22.92 124 GLN A O 1
ATOM 661 N N . ASP A 1 101 ? 33.134 41.352 -17.875 1.00 21.84 125 ASP A N 1
ATOM 662 C CA . ASP A 1 101 ? 32.710 41.945 -16.607 1.00 23.74 125 ASP A CA 1
ATOM 663 C C . ASP A 1 101 ? 31.581 41.113 -16.004 1.00 23.20 125 ASP A C 1
ATOM 664 O O . ASP A 1 101 ? 30.791 40.496 -16.721 1.00 23.05 125 ASP A O 1
ATOM 669 N N . THR A 1 102 ? 31.489 41.091 -14.675 1.00 21.65 126 THR A N 1
ATOM 670 C CA . THR A 1 102 ? 30.475 40.235 -14.065 1.00 19.99 126 THR A CA 1
ATOM 671 C C . THR A 1 102 ? 30.114 40.770 -12.679 1.00 23.85 126 THR A C 1
ATOM 672 O O . THR A 1 102 ? 30.653 41.776 -12.212 1.00 22.59 126 THR A O 1
ATOM 676 N N . ASN A 1 103 ? 29.155 40.106 -12.043 1.00 22.70 127 ASN A N 1
ATOM 677 C CA . ASN A 1 103 ? 28.753 40.398 -10.677 1.00 20.69 127 ASN A CA 1
ATOM 678 C C . ASN A 1 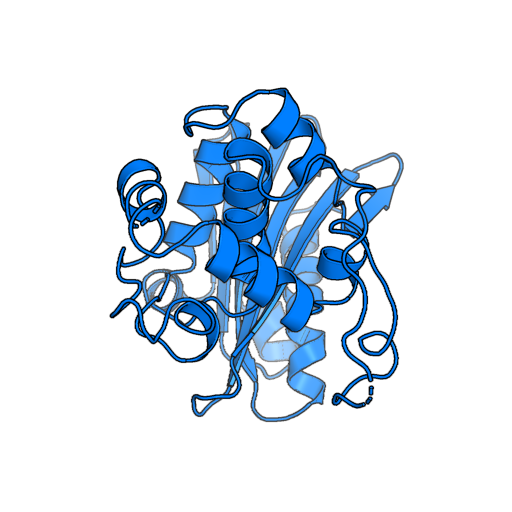103 ? 28.817 39.090 -9.900 1.00 21.30 127 ASN A C 1
ATOM 679 O O . ASN A 1 103 ? 29.133 38.033 -10.460 1.00 21.94 127 ASN A O 1
ATOM 684 N N . ILE A 1 104 ? 28.500 39.147 -8.605 1.00 19.60 128 ILE A N 1
ATOM 685 C CA . ILE A 1 104 ? 28.739 37.974 -7.772 1.00 18.95 128 ILE A CA 1
ATOM 686 C C . ILE A 1 104 ? 27.755 36.858 -8.106 1.00 24.37 128 ILE A C 1
ATOM 687 O O . ILE A 1 104 ? 28.094 35.672 -7.990 1.00 21.95 128 ILE A O 1
ATOM 692 N N A ARG A 1 105 ? 26.537 37.199 -8.542 0.54 22.19 129 ARG A N 1
ATOM 693 N N B ARG A 1 105 ? 26.540 37.201 -8.544 0.46 22.22 129 ARG A N 1
ATOM 694 C CA A ARG A 1 105 ? 25.577 36.162 -8.907 0.54 23.00 129 ARG A CA 1
ATOM 695 C CA B ARG A 1 105 ? 25.575 36.169 -8.910 0.46 22.96 129 ARG A CA 1
ATOM 696 C C A ARG A 1 105 ? 26.049 35.386 -10.129 0.54 22.38 129 ARG A C 1
ATOM 697 C C B ARG A 1 105 ? 26.050 35.388 -10.127 0.46 22.36 129 ARG A C 1
ATOM 698 O O A ARG A 1 105 ? 25.984 34.151 -10.155 0.54 22.93 129 ARG A O 1
ATOM 699 O O B ARG A 1 105 ? 25.992 34.153 -10.148 0.46 22.84 129 ARG A O 1
ATOM 714 N N . GLN A 1 106 ? 26.521 36.096 -11.158 1.00 21.60 130 GLN A N 1
ATOM 715 C CA . GLN A 1 106 ? 26.992 35.417 -12.357 1.00 23.24 130 GLN A CA 1
ATOM 716 C C . GLN A 1 106 ? 28.366 34.789 -12.139 1.00 22.30 130 GLN A C 1
ATOM 717 O O . GLN A 1 106 ? 28.648 33.724 -12.707 1.00 23.37 130 GLN A O 1
ATOM 723 N N . ALA A 1 107 ? 29.224 35.412 -11.321 1.00 19.70 131 ALA A N 1
ATOM 724 C CA . ALA A 1 107 ? 30.500 34.779 -10.988 1.00 21.17 131 ALA A CA 1
ATOM 725 C C . ALA A 1 107 ? 30.276 33.470 -10.239 1.00 23.54 131 ALA A C 1
ATOM 726 O O . ALA A 1 107 ? 30.983 32.479 -10.472 1.00 24.22 131 ALA A O 1
ATOM 728 N N . PHE A 1 108 ? 29.295 33.451 -9.333 1.00 22.59 132 PHE A N 1
ATOM 729 C CA . PHE A 1 108 ? 28.919 32.210 -8.661 1.00 22.60 132 PHE A CA 1
ATOM 730 C C . PHE A 1 108 ? 28.418 31.182 -9.669 1.00 24.65 132 PHE A C 1
ATOM 731 O O . PHE A 1 108 ? 28.856 30.026 -9.667 1.00 23.54 132 PHE A O 1
ATOM 739 N N . ARG A 1 109 ? 27.501 31.600 -10.549 1.00 23.11 133 ARG A N 1
ATOM 740 C CA . ARG A 1 109 ? 26.960 30.710 -11.575 1.00 26.06 133 ARG A CA 1
ATOM 741 C C . ARG A 1 109 ? 28.059 30.133 -12.464 1.00 27.89 133 ARG A C 1
ATOM 742 O O . ARG A 1 109 ? 28.029 28.946 -12.817 1.00 25.83 133 ARG A O 1
ATOM 750 N N . ASN A 1 110 ? 29.040 30.957 -12.836 1.00 26.91 134 ASN A N 1
ATOM 751 C CA . ASN A 1 110 ? 30.045 30.589 -13.820 1.00 25.89 134 ASN A CA 1
ATOM 752 C C . ASN A 1 110 ? 31.336 30.077 -13.200 1.00 25.70 134 ASN A C 1
ATOM 753 O O . ASN A 1 110 ? 32.283 29.801 -13.939 1.00 26.55 134 ASN A O 1
ATOM 758 N N . SER A 1 111 ? 31.396 29.944 -11.871 1.00 26.89 135 SER A N 1
ATOM 759 C CA . SER A 1 111 ? 32.620 29.548 -11.169 1.00 28.63 135 SER A CA 1
ATOM 760 C C . SER A 1 111 ? 33.796 30.443 -11.559 1.00 26.83 135 SER A C 1
ATOM 761 O O . SER A 1 111 ? 34.920 29.977 -11.759 1.00 27.99 135 SER A O 1
ATOM 764 N N . THR A 1 112 ? 33.538 31.750 -11.642 1.00 24.58 136 THR A N 1
ATOM 765 C CA . THR A 1 112 ? 34.520 32.712 -12.147 1.00 24.35 136 THR A CA 1
ATOM 766 C C . THR A 1 112 ? 35.553 33.001 -11.063 1.00 27.38 136 THR A C 1
ATOM 767 O O . THR A 1 112 ? 35.349 33.864 -10.207 1.00 25.72 136 THR A O 1
ATOM 771 N N . VAL A 1 113 ? 36.685 32.289 -11.127 1.00 26.92 137 VAL A N 1
ATOM 772 C CA . VAL A 1 113 ? 37.683 32.330 -10.055 1.00 27.39 137 VAL A CA 1
ATOM 773 C C . VAL A 1 113 ? 38.243 33.739 -9.861 1.00 26.50 137 VAL A C 1
ATOM 774 O O . VAL A 1 113 ? 38.409 34.199 -8.725 1.00 25.31 137 VAL A O 1
ATOM 778 N N . TRP A 1 114 ? 38.561 34.442 -10.955 1.00 25.77 138 TRP A N 1
ATOM 779 C CA . TRP A 1 114 ? 39.239 35.728 -10.797 1.00 21.44 138 TRP A CA 1
ATOM 780 C C . TRP A 1 114 ? 38.397 36.720 -9.998 1.00 20.85 138 TRP A C 1
ATOM 781 O O . TRP A 1 114 ? 38.947 37.516 -9.232 1.00 25.80 138 TRP A O 1
ATOM 792 N N . PHE A 1 115 ? 37.071 36.679 -10.157 1.00 22.71 139 PHE A N 1
ATOM 793 C CA . PHE A 1 115 ? 36.181 37.540 -9.379 1.00 20.21 139 PHE A CA 1
ATOM 794 C C . PHE A 1 115 ? 36.364 37.292 -7.886 1.00 23.46 139 PHE A C 1
ATOM 795 O O . PHE A 1 115 ? 36.523 38.231 -7.095 1.00 20.94 139 PHE A O 1
ATOM 803 N N . TYR A 1 116 ? 36.383 36.023 -7.485 1.00 24.22 140 TYR A N 1
ATOM 804 C CA . TYR A 1 116 ? 36.512 35.698 -6.072 1.00 24.11 140 TYR A CA 1
ATOM 805 C C . TYR A 1 116 ? 37.928 35.895 -5.556 1.00 24.87 140 TYR A C 1
ATOM 806 O O . TYR A 1 116 ? 38.113 36.080 -4.349 1.00 23.56 140 TYR A O 1
ATOM 815 N N . GLN A 1 117 ? 38.932 35.880 -6.435 1.00 22.57 141 GLN A N 1
ATOM 816 C CA . GLN A 1 117 ? 40.275 36.236 -5.994 1.00 26.11 141 GLN A CA 1
ATOM 817 C C . GLN A 1 117 ? 40.363 37.719 -5.646 1.00 26.52 141 GLN A C 1
ATOM 818 O O . GLN A 1 117 ? 41.044 38.097 -4.684 1.00 24.62 141 GLN A O 1
ATOM 824 N N . VAL A 1 118 ? 39.678 38.578 -6.409 1.00 23.93 142 VAL A N 1
ATOM 825 C CA . VAL A 1 118 ? 39.603 39.992 -6.037 1.00 22.36 142 VAL A CA 1
ATOM 826 C C . VAL A 1 118 ? 38.937 40.139 -4.673 1.00 22.72 142 VAL A C 1
ATOM 827 O O . VAL A 1 118 ? 39.421 40.873 -3.803 1.00 24.76 142 VAL A O 1
ATOM 831 N N . LEU A 1 119 ? 37.818 39.434 -4.467 1.00 21.13 143 LEU A N 1
ATOM 832 C CA . LEU A 1 119 ? 37.109 39.536 -3.192 1.00 24.42 143 LEU A CA 1
ATOM 833 C C . LEU A 1 119 ? 38.015 39.151 -2.031 1.00 23.39 143 LEU A C 1
ATOM 834 O O . LEU A 1 119 ? 38.058 39.847 -1.011 1.00 22.19 143 LEU A O 1
ATOM 839 N N . ALA A 1 120 ? 38.771 38.059 -2.185 1.00 22.85 144 ALA A N 1
ATOM 840 C CA . ALA A 1 120 ? 39.636 37.591 -1.106 1.00 25.60 144 ALA A CA 1
ATOM 841 C C . ALA A 1 120 ? 40.742 38.592 -0.804 1.00 26.78 144 ALA A C 1
ATOM 842 O O . ALA A 1 120 ? 41.064 38.829 0.366 1.00 28.90 144 ALA A O 1
ATOM 844 N N . ARG A 1 121 ? 41.347 39.178 -1.845 1.00 25.39 145 ARG A N 1
ATOM 845 C CA . ARG A 1 121 ? 42.385 40.180 -1.626 1.00 27.26 145 ARG A CA 1
ATOM 846 C C . ARG A 1 121 ? 41.835 41.383 -0.878 1.00 26.67 145 ARG A C 1
ATOM 847 O O . ARG A 1 121 ? 42.492 41.915 0.025 1.00 27.59 145 ARG A O 1
ATOM 855 N N . LYS A 1 122 ? 40.630 41.826 -1.239 1.00 24.53 146 LYS A N 1
ATOM 856 C CA . LYS A 1 122 ? 40.054 43.009 -0.608 1.00 27.34 146 LYS A CA 1
ATOM 857 C C . LYS A 1 122 ? 39.613 42.716 0.823 1.00 28.36 146 LYS A C 1
ATOM 858 O O . LYS A 1 122 ? 39.726 43.580 1.700 1.00 28.24 146 LYS A O 1
ATOM 864 N N . ILE A 1 123 ? 39.095 41.510 1.076 1.00 26.79 147 ILE A N 1
ATOM 865 C CA . ILE A 1 123 ? 38.863 41.087 2.458 1.00 24.71 147 ILE A CA 1
ATOM 866 C C . ILE A 1 123 ? 40.167 41.148 3.242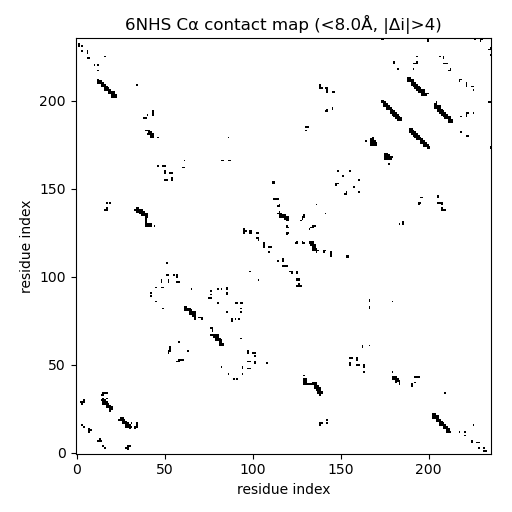 1.00 27.21 147 ILE A C 1
ATOM 867 O O . ILE A 1 123 ? 40.237 41.722 4.334 1.00 28.32 147 ILE A O 1
ATOM 872 N N . GLY A 1 124 ? 41.223 40.571 2.687 1.00 27.51 148 GLY A N 1
ATOM 873 C CA . GLY A 1 124 ? 42.526 40.603 3.315 1.00 25.93 148 GLY A CA 1
ATOM 874 C C . GLY A 1 124 ? 42.728 39.451 4.285 1.00 28.14 148 GLY A C 1
ATOM 875 O O . GLY A 1 124 ? 41.782 38.856 4.801 1.00 26.63 148 GLY A O 1
ATOM 876 N N . HIS A 1 125 ? 44.004 39.163 4.548 1.00 29.82 149 HIS A N 1
ATOM 877 C CA . HIS A 1 125 ? 44.365 37.980 5.330 1.00 32.38 149 HIS A CA 1
ATOM 878 C C . HIS A 1 125 ? 43.799 38.043 6.747 1.00 34.41 149 HIS A C 1
ATOM 879 O O . HIS A 1 125 ? 43.259 37.052 7.248 1.00 31.50 149 HIS A O 1
ATOM 886 N N . GLU A 1 126 ? 43.902 39.199 7.406 1.00 33.84 150 GLU A N 1
ATOM 887 C CA . GLU A 1 126 ? 43.475 39.289 8.800 1.00 38.60 150 GLU A CA 1
ATOM 888 C C . GLU A 1 126 ? 41.968 39.103 8.935 1.00 34.33 150 GLU A C 1
ATOM 889 O O . GLU A 1 126 ? 41.503 38.359 9.803 1.00 35.41 150 GLU A O 1
ATOM 895 N N . ARG A 1 127 ? 41.185 39.785 8.098 1.00 29.79 151 ARG A N 1
ATOM 896 C CA . ARG A 1 127 ? 39.738 39.619 8.175 1.00 31.61 151 ARG A CA 1
ATOM 897 C C . ARG A 1 127 ? 39.319 38.218 7.752 1.00 29.83 151 ARG A C 1
ATOM 898 O O . ARG A 1 127 ? 38.383 37.651 8.323 1.00 28.69 151 ARG A O 1
ATOM 914 N N . GLU A 1 129 ? 41.022 35.381 8.046 1.00 28.27 153 GLU A N 1
ATOM 915 C CA . GLU A 1 129 ? 41.319 34.438 9.120 1.00 29.64 153 GLU A CA 1
ATOM 916 C C . GLU A 1 129 ? 40.303 34.549 10.254 1.00 31.67 153 GLU A C 1
ATOM 917 O O . GLU A 1 129 ? 39.885 33.537 10.823 1.00 30.29 153 GLU A O 1
ATOM 923 N N A LYS A 1 130 ? 39.899 35.776 10.602 0.54 32.30 154 LYS A N 1
ATOM 924 N N B LYS A 1 130 ? 39.891 35.777 10.581 0.46 32.31 154 LYS A N 1
ATOM 925 C CA A LYS A 1 130 ? 38.920 35.957 11.671 0.54 32.85 154 LYS A CA 1
ATOM 926 C CA B LYS A 1 130 ? 38.925 35.995 11.654 0.46 32.89 154 LYS A CA 1
ATOM 927 C C A LYS A 1 130 ? 37.603 35.271 11.332 0.54 30.86 154 LYS A C 1
ATOM 928 C C B LYS A 1 130 ? 37.591 35.324 11.344 0.46 30.79 154 LYS A C 1
ATOM 929 O O A LYS A 1 130 ? 37.035 34.550 12.161 0.54 29.62 154 LYS A O 1
ATOM 930 O O B LYS A 1 130 ? 37.003 34.659 12.205 0.46 29.73 154 LYS A O 1
ATOM 941 N N . PHE A 1 131 ? 37.102 35.479 10.110 1.00 27.62 155 PHE A N 1
ATOM 942 C CA . PHE A 1 131 ? 35.832 34.861 9.729 1.00 27.31 155 PHE A CA 1
ATOM 943 C C . PHE A 1 131 ? 35.953 33.344 9.635 1.00 30.43 155 PHE A C 1
ATOM 944 O O . PHE A 1 131 ? 35.037 32.620 10.044 1.00 28.17 155 PHE A O 1
ATOM 952 N N . ILE A 1 132 ? 37.073 32.849 9.098 1.00 26.95 156 ILE A N 1
ATOM 953 C CA . ILE A 1 132 ? 37.297 31.405 9.015 1.00 28.01 156 ILE A CA 1
ATOM 954 C C . ILE A 1 132 ? 37.196 30.771 10.398 1.00 27.80 156 ILE A C 1
ATOM 955 O O . ILE A 1 132 ? 36.537 29.742 10.589 1.00 29.09 156 ILE A O 1
ATOM 960 N N . LYS A 1 133 ? 37.849 31.377 11.386 1.00 29.68 157 LYS A N 1
ATOM 961 C CA . LYS A 1 133 ? 37.864 30.795 12.723 1.00 31.40 157 LYS A CA 1
ATOM 962 C C . LYS A 1 133 ? 36.545 31.020 13.454 1.00 33.12 157 LYS A C 1
ATOM 963 O O . LYS A 1 133 ? 36.089 30.142 14.194 1.00 32.69 157 LYS A O 1
ATOM 969 N N . GLN A 1 134 ? 35.909 32.178 13.254 1.00 33.21 158 GLN A N 1
ATOM 970 C CA . GLN A 1 134 ? 34.619 32.426 13.894 1.00 37.90 158 GLN A CA 1
ATOM 971 C C . GLN A 1 134 ? 33.558 31.461 13.378 1.00 35.35 158 GLN A C 1
ATOM 972 O O . GLN A 1 134 ? 32.764 30.919 14.159 1.00 34.00 158 GLN A O 1
ATOM 978 N N . VAL A 1 135 ? 33.540 31.224 12.065 1.00 30.43 159 VAL A N 1
ATOM 979 C CA . VAL A 1 135 ? 32.603 30.276 11.465 1.00 30.75 159 VAL A CA 1
ATOM 980 C C . VAL A 1 135 ? 33.018 28.837 11.753 1.00 32.81 159 VAL A C 1
ATOM 981 O O . VAL A 1 135 ? 32.168 27.936 11.817 1.00 35.63 159 VAL A O 1
ATOM 985 N N . GLY A 1 136 ? 34.310 28.593 11.940 1.00 31.86 160 GLY A N 1
ATOM 986 C CA . GLY A 1 136 ? 34.790 27.232 12.078 1.00 31.56 160 GLY A CA 1
ATOM 987 C C . GLY A 1 136 ? 34.849 26.485 10.765 1.00 30.34 160 GLY A C 1
ATOM 988 O O . GLY A 1 136 ? 34.498 25.302 10.716 1.00 30.73 160 GLY A O 1
ATOM 989 N N . TYR A 1 137 ? 35.304 27.141 9.693 1.00 26.60 161 TYR A N 1
ATOM 990 C CA . TYR A 1 137 ? 35.196 26.582 8.347 1.00 25.59 161 TYR A CA 1
ATOM 991 C C . TYR A 1 137 ? 36.343 25.612 8.074 1.00 27.51 161 TYR A C 1
ATOM 992 O O . TYR A 1 137 ? 37.509 26.018 8.059 1.00 28.06 161 TYR A O 1
ATOM 1001 N N . GLY A 1 138 ? 36.013 24.342 7.829 1.00 28.87 162 GLY A N 1
ATOM 1002 C CA . GLY A 1 138 ? 37.020 23.377 7.399 1.00 27.05 162 GLY A CA 1
ATOM 1003 C C . GLY A 1 138 ? 38.143 23.208 8.407 1.00 28.04 162 GLY A C 1
ATOM 1004 O O . GLY A 1 138 ? 37.922 23.197 9.624 1.00 27.50 162 GLY A O 1
ATOM 1005 N N . ASN A 1 139 ? 39.375 23.076 7.899 1.00 27.70 163 ASN A N 1
ATOM 1006 C CA . ASN A 1 139 ? 40.553 22.922 8.751 1.00 27.28 163 ASN A CA 1
ATOM 1007 C C . ASN A 1 139 ? 41.137 24.257 9.206 1.00 27.76 163 ASN A C 1
ATOM 1008 O O . ASN A 1 139 ? 42.232 24.274 9.778 1.00 28.04 163 ASN A O 1
ATOM 1013 N N . LEU A 1 140 ? 40.443 25.370 8.945 1.00 27.57 164 LEU A N 1
ATOM 1014 C CA . LEU A 1 140 ? 40.721 26.678 9.538 1.00 30.67 164 LEU A CA 1
ATOM 1015 C C . LEU A 1 140 ? 42.047 27.291 9.096 1.00 33.85 164 LEU A C 1
ATOM 1016 O O . LEU A 1 140 ? 42.530 28.227 9.739 1.00 35.37 164 LEU A O 1
ATOM 1021 N N . GLN A 1 141 ? 42.662 26.799 8.022 1.00 29.14 165 GLN A N 1
ATOM 1022 C CA . GLN A 1 141 ? 44.001 27.228 7.627 1.00 31.23 165 GLN A CA 1
ATOM 1023 C C . GLN A 1 141 ? 43.936 27.911 6.268 1.00 31.78 165 GLN A C 1
ATOM 1024 O O . GLN A 1 141 ? 43.522 27.297 5.281 1.00 32.76 165 GLN A O 1
ATOM 1030 N N . ILE A 1 142 ? 44.340 29.178 6.214 1.00 30.03 166 ILE A N 1
ATOM 1031 C CA . ILE A 1 142 ? 44.377 29.907 4.952 1.00 30.63 166 ILE A CA 1
ATOM 1032 C C . ILE A 1 142 ? 45.804 30.245 4.537 1.00 31.18 166 ILE A C 1
ATOM 1033 O O . ILE A 1 142 ? 46.005 30.968 3.557 1.00 31.21 166 ILE A O 1
ATOM 1038 N N . GLY A 1 143 ? 46.803 29.744 5.261 1.00 30.09 167 GLY A N 1
ATOM 1039 C CA . GLY A 1 143 ? 48.182 29.973 4.883 1.00 31.91 167 GLY A CA 1
ATOM 1040 C C . GLY A 1 143 ? 48.663 31.376 5.215 1.00 34.66 167 GLY A C 1
ATOM 1041 O O . GLY A 1 143 ? 48.157 32.051 6.118 1.00 37.94 167 GLY A O 1
ATOM 1042 N N . THR A 1 144 ? 49.666 31.817 4.457 1.00 33.55 168 THR A N 1
ATOM 1043 C CA . THR A 1 144 ? 50.318 33.105 4.643 1.00 36.46 168 THR A CA 1
ATOM 1044 C C . THR A 1 144 ? 49.569 34.198 3.888 1.00 36.37 168 THR A C 1
ATOM 1045 O O . THR A 1 144 ? 48.744 33.909 3.015 1.00 33.75 168 THR A O 1
ATOM 1049 N N . PRO A 1 145 ? 49.827 35.473 4.207 1.00 36.56 169 PRO A N 1
ATOM 1050 C CA . PRO A 1 145 ? 49.204 36.558 3.428 1.00 36.99 169 PRO A CA 1
ATOM 1051 C C . PRO A 1 145 ? 49.437 36.442 1.931 1.00 39.01 169 PRO A C 1
ATOM 1052 O O . PRO A 1 145 ? 48.568 36.834 1.142 1.00 38.77 169 PRO A O 1
ATOM 1056 N N . GLU A 1 146 ? 50.580 35.894 1.514 1.00 39.80 170 GLU A N 1
ATOM 1057 C CA . GLU A 1 146 ? 50.877 35.741 0.096 1.00 43.56 170 GLU A CA 1
ATOM 1058 C C . GLU A 1 146 ? 49.983 34.716 -0.589 1.00 41.24 170 GLU A C 1
ATOM 1059 O O . GLU A 1 146 ? 49.933 34.689 -1.823 1.00 40.71 170 GLU A O 1
ATOM 1065 N N . GLN A 1 147 ? 49.279 33.880 0.173 1.00 37.23 171 GLN A N 1
ATOM 1066 C CA . GLN A 1 147 ? 48.367 32.888 -0.380 1.00 32.85 171 GLN A CA 1
ATOM 1067 C C . GLN A 1 147 ? 46.913 33.348 -0.354 1.00 27.51 171 GLN A C 1
ATOM 1068 O O . GLN A 1 147 ? 46.012 32.525 -0.539 1.00 28.66 171 GLN A O 1
ATOM 1074 N N . ILE A 1 148 ? 46.669 34.647 -0.149 1.00 29.65 172 ILE A N 1
ATOM 1075 C CA . ILE A 1 148 ? 45.318 35.143 0.116 1.00 31.27 172 ILE A CA 1
ATOM 1076 C C . ILE A 1 148 ? 44.376 34.887 -1.060 1.00 30.35 172 ILE A C 1
ATOM 1077 O O . ILE A 1 148 ? 43.158 34.769 -0.871 1.00 28.25 172 ILE A O 1
ATOM 1082 N N . ASP A 1 149 ? 44.904 34.778 -2.281 1.00 29.18 173 ASP A N 1
ATOM 1083 C CA . ASP A 1 149 ? 44.053 34.574 -3.449 1.00 29.57 173 ASP A CA 1
ATOM 1084 C C . ASP A 1 149 ? 44.110 33.149 -3.988 1.00 30.14 173 ASP A C 1
ATOM 1085 O O . ASP A 1 149 ? 43.671 32.908 -5.119 1.00 30.59 173 ASP A O 1
ATOM 1090 N N . ARG A 1 150 ? 44.629 32.193 -3.212 1.00 28.71 174 ARG A N 1
ATOM 1091 C CA . ARG A 1 150 ? 44.674 30.820 -3.703 1.00 33.47 174 ARG A CA 1
ATOM 1092 C C . ARG A 1 150 ? 44.575 29.753 -2.621 1.00 30.17 174 ARG A C 1
ATOM 1093 O O . ARG A 1 150 ? 44.640 28.568 -2.963 1.00 29.54 174 ARG A O 1
ATOM 1101 N N . PHE A 1 151 ? 44.396 30.109 -1.345 1.00 28.11 175 PHE A N 1
ATOM 1102 C CA . PHE A 1 151 ? 44.470 29.101 -0.288 1.00 27.04 175 PHE A CA 1
ATOM 1103 C C . PHE A 1 151 ? 43.381 28.040 -0.423 1.00 28.09 175 PHE A C 1
ATOM 1104 O O . PHE A 1 151 ? 43.564 26.911 0.043 1.00 30.62 175 PHE A O 1
ATOM 1112 N N . TRP A 1 152 ? 42.252 28.369 -1.052 1.00 26.61 176 TRP A N 1
ATOM 1113 C CA . TRP A 1 152 ? 41.177 27.397 -1.220 1.00 29.10 176 TRP A CA 1
ATOM 1114 C C . TRP A 1 152 ? 41.309 26.593 -2.508 1.00 31.73 176 TRP A C 1
ATOM 1115 O O . TRP A 1 152 ? 40.579 25.611 -2.689 1.00 30.94 176 TRP A O 1
ATOM 1126 N N . LEU A 1 153 ? 42.225 26.983 -3.395 1.00 30.05 177 LEU A N 1
ATOM 1127 C CA . LEU A 1 153 ? 42.476 26.305 -4.662 1.00 32.12 177 LEU A CA 1
ATOM 1128 C C . LEU A 1 153 ? 43.684 25.383 -4.608 1.00 34.56 177 LEU A C 1
ATOM 1129 O O . LEU A 1 153 ? 43.657 24.292 -5.183 1.00 34.50 177 LEU A O 1
ATOM 1134 N N . GLU A 1 154 ? 44.753 25.809 -3.941 1.00 32.60 178 GLU A N 1
ATOM 1135 C CA . GLU A 1 154 ? 45.975 25.029 -3.860 1.00 37.40 178 GLU A CA 1
ATOM 1136 C C . GLU A 1 154 ? 46.295 24.555 -2.453 1.00 35.07 178 GLU A C 1
ATOM 1137 O O . GLU A 1 154 ? 47.205 23.735 -2.289 1.00 36.63 178 GLU A O 1
ATOM 1143 N N . GLY A 1 155 ? 45.581 25.042 -1.442 1.00 35.18 179 GLY A N 1
ATOM 1144 C CA . GLY A 1 155 ? 45.897 24.730 -0.066 1.00 32.76 179 GLY A CA 1
ATOM 1145 C C . GLY A 1 155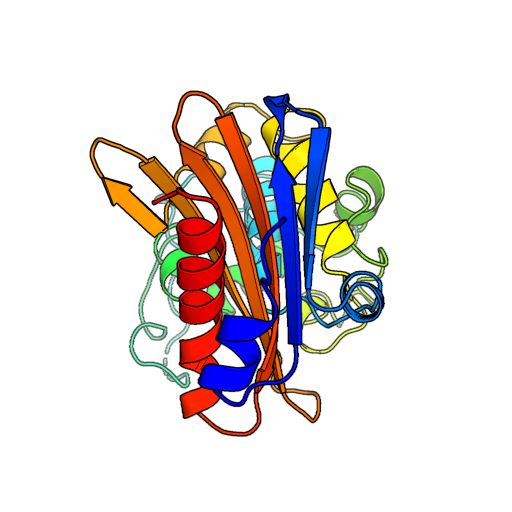 ? 46.455 25.956 0.626 1.00 30.25 179 GLY A C 1
ATOM 1146 O O . GLY A 1 155 ? 46.821 26.938 -0.023 1.00 31.86 179 GLY A O 1
ATOM 1147 N N . PRO A 1 156 ? 46.573 25.916 1.958 1.00 30.38 180 PRO A N 1
ATOM 1148 C CA . PRO A 1 156 ? 46.371 24.728 2.794 1.00 29.87 180 PRO A CA 1
ATOM 1149 C C . PRO A 1 156 ? 44.938 24.477 3.262 1.00 31.01 180 PRO A C 1
ATOM 1150 O O . PRO A 1 156 ? 44.734 23.522 4.007 1.00 31.29 180 PRO A O 1
ATOM 1154 N N . LEU A 1 157 ? 43.971 25.296 2.853 1.00 29.27 181 LEU A N 1
ATOM 1155 C CA . LEU A 1 157 ? 42.602 25.109 3.326 1.00 30.23 181 LEU A CA 1
ATOM 1156 C C . LEU A 1 157 ? 42.019 23.807 2.790 1.00 31.17 181 LEU A C 1
ATOM 1157 O O . LEU A 1 157 ? 42.082 23.533 1.587 1.00 31.45 181 LEU A O 1
ATOM 1162 N N . GLN A 1 158 ? 41.457 22.998 3.687 1.00 30.24 182 GLN A N 1
ATOM 1163 C CA . GLN A 1 158 ? 40.742 21.791 3.296 1.00 28.85 182 GLN A CA 1
ATOM 1164 C C . GLN A 1 158 ? 39.475 21.675 4.136 1.00 30.62 182 GLN A C 1
ATOM 1165 O O . GLN A 1 158 ? 39.329 22.330 5.172 1.00 30.29 182 GLN A O 1
ATOM 1171 N N . ILE A 1 159 ? 38.549 20.834 3.673 1.00 27.64 183 ILE A N 1
ATOM 1172 C CA . ILE A 1 159 ? 37.271 20.660 4.352 1.00 29.77 183 ILE A CA 1
ATOM 1173 C C . ILE A 1 159 ? 36.750 19.257 4.063 1.00 30.38 183 ILE A C 1
ATOM 1174 O O . ILE A 1 159 ? 36.968 18.705 2.981 1.00 30.85 183 ILE A O 1
ATOM 1179 N N . THR A 1 160 ? 36.076 18.660 5.065 1.00 28.64 184 THR A N 1
ATOM 1180 C CA . THR A 1 160 ? 35.434 17.366 4.884 1.00 26.24 184 THR A CA 1
ATOM 1181 C C . THR A 1 160 ? 33.993 17.553 4.424 1.00 26.16 184 THR A C 1
ATOM 1182 O O . THR A 1 160 ? 33.404 18.619 4.610 1.00 28.33 184 THR A O 1
ATOM 1186 N N . PRO A 1 161 ? 33.388 16.532 3.818 1.00 28.74 185 PRO A N 1
ATOM 1187 C CA . PRO A 1 161 ? 31.954 16.648 3.486 1.00 27.55 185 PRO A CA 1
ATOM 1188 C C . PRO A 1 161 ? 31.081 16.905 4.707 1.00 27.53 185 PRO A C 1
ATOM 1189 O O . PRO A 1 161 ? 30.143 17.708 4.629 1.00 27.37 185 PRO A O 1
ATOM 1193 N N . LYS A 1 162 ? 31.377 16.252 5.840 1.00 28.46 186 LYS A N 1
ATOM 1194 C CA . LYS A 1 162 ? 30.664 16.541 7.085 1.00 29.12 186 LYS A CA 1
ATOM 1195 C C . LYS A 1 162 ? 30.747 18.018 7.456 1.00 28.20 186 LYS A C 1
ATOM 1196 O O . LYS A 1 162 ? 29.756 18.609 7.898 1.00 31.37 186 LYS A O 1
ATOM 1202 N N . GLN A 1 163 ? 31.928 18.626 7.298 1.00 28.63 187 GLN A N 1
ATOM 1203 C CA . GLN A 1 163 ? 32.092 20.038 7.642 1.00 28.10 187 GLN A CA 1
ATOM 1204 C C . GLN A 1 163 ? 31.388 20.954 6.645 1.00 29.92 187 GLN A C 1
ATOM 1205 O O . GLN A 1 163 ? 30.953 22.053 7.016 1.00 26.45 187 GLN A O 1
ATOM 1211 N N . GLN A 1 164 ? 31.261 20.534 5.383 1.00 27.25 188 GLN A N 1
ATOM 1212 C CA . GLN A 1 164 ? 30.409 21.281 4.459 1.00 26.83 188 GLN A CA 1
ATOM 1213 C C . GLN A 1 164 ? 28.976 21.318 4.972 1.00 27.75 188 GLN A C 1
ATOM 1214 O O . GLN A 1 164 ? 28.340 22.379 4.998 1.00 27.09 188 GLN A O 1
ATOM 1220 N N . ILE A 1 165 ? 28.462 20.160 5.401 1.00 26.47 189 ILE A N 1
ATOM 1221 C CA . ILE A 1 165 ? 27.111 20.077 5.954 1.00 32.79 189 ILE A CA 1
ATOM 1222 C C . ILE A 1 165 ? 26.974 20.990 7.168 1.00 31.06 189 ILE A C 1
ATOM 1223 O O . ILE A 1 165 ? 26.033 21.786 7.267 1.00 28.87 189 ILE A O 1
ATOM 1228 N N . GLU A 1 166 ? 27.908 20.875 8.118 1.00 27.71 190 GLU A N 1
ATOM 1229 C CA . GLU A 1 166 ? 27.829 21.679 9.335 1.00 29.86 190 GLU A CA 1
ATOM 1230 C C . GLU A 1 166 ? 27.800 23.167 9.011 1.00 28.85 190 GLU A C 1
ATOM 1231 O O . GLU A 1 166 ? 26.990 23.917 9.568 1.00 27.18 190 GLU A O 1
ATOM 1237 N N . PHE A 1 167 ? 28.662 23.603 8.090 1.00 27.47 191 PHE A N 1
ATOM 1238 C CA . PHE A 1 167 ? 28.694 25.003 7.684 1.00 28.02 191 PHE A CA 1
ATOM 1239 C C . PHE A 1 167 ? 27.357 25.432 7.079 1.00 28.05 191 PHE A C 1
ATOM 1240 O O . PHE A 1 167 ? 26.792 26.463 7.461 1.00 28.35 191 PHE A O 1
ATOM 1248 N N . LEU A 1 168 ? 26.818 24.636 6.153 1.00 26.76 192 LEU A N 1
ATOM 1249 C CA . LEU A 1 168 ? 25.579 25.025 5.482 1.00 28.62 192 LEU A CA 1
ATOM 1250 C C . LEU A 1 168 ? 24.399 25.034 6.448 1.00 30.80 192 LEU A C 1
ATOM 1251 O O . LEU A 1 168 ? 23.536 25.919 6.379 1.00 32.10 192 LEU A O 1
ATOM 1256 N N . GLN A 1 169 ? 24.346 24.055 7.351 1.00 27.01 193 GLN A N 1
ATOM 1257 C CA . GLN A 1 169 ? 23.257 23.982 8.316 1.00 32.85 193 GLN A CA 1
ATOM 1258 C C . GLN A 1 169 ? 23.301 25.150 9.299 1.00 31.93 193 GLN A C 1
ATOM 1259 O O . GLN A 1 169 ? 22.266 25.762 9.587 1.00 31.40 193 GLN A O 1
ATOM 1265 N N . ARG A 1 170 ? 24.490 25.481 9.816 1.00 30.44 194 ARG A N 1
ATOM 1266 C CA . ARG A 1 170 ? 24.627 26.651 10.683 1.00 30.90 194 ARG A CA 1
ATOM 1267 C C . ARG A 1 170 ? 24.274 27.933 9.944 1.00 32.98 194 ARG A C 1
ATOM 1268 O O . ARG A 1 170 ? 23.644 28.836 10.510 1.00 31.46 194 ARG A O 1
ATOM 1276 N N . LEU A 1 171 ? 24.719 28.048 8.693 1.00 29.06 195 LEU A N 1
ATOM 1277 C CA . LEU A 1 171 ? 24.323 29.170 7.855 1.00 30.42 195 LEU A CA 1
ATOM 1278 C C . LEU A 1 171 ? 22.805 29.300 7.805 1.00 33.53 195 LEU A C 1
ATOM 1279 O O . LEU A 1 171 ? 22.249 30.374 8.063 1.00 32.03 195 LEU A O 1
ATOM 1284 N N . HIS A 1 172 ? 22.121 28.193 7.512 1.00 32.68 196 HIS A N 1
ATOM 1285 C CA . HIS A 1 172 ? 20.686 28.234 7.262 1.00 34.36 196 HIS A CA 1
ATOM 1286 C C . HIS A 1 172 ? 19.891 28.585 8.513 1.00 37.16 196 HIS A C 1
ATOM 1287 O O . HIS A 1 172 ? 18.814 29.185 8.411 1.00 35.64 196 HIS A O 1
ATOM 1294 N N . ARG A 1 173 ? 20.381 28.230 9.698 1.00 37.57 197 ARG A N 1
ATOM 1295 C CA . ARG A 1 173 ? 19.653 28.565 10.914 1.00 40.22 197 ARG A CA 1
ATOM 1296 C C . ARG A 1 173 ? 20.175 29.845 11.566 1.00 36.17 197 ARG A C 1
ATOM 1297 O O . ARG A 1 173 ? 19.868 30.114 12.732 1.00 36.42 197 ARG A O 1
ATOM 1305 N N . LYS A 1 174 ? 20.952 30.643 10.825 1.00 33.47 198 LYS A N 1
ATOM 1306 C CA . LYS A 1 174 ? 21.293 32.014 11.214 1.00 37.38 198 LYS A CA 1
ATOM 1307 C C . LYS A 1 174 ? 22.173 32.052 12.466 1.00 39.66 198 LYS A C 1
ATOM 1308 O O . LYS A 1 174 ? 22.021 32.925 13.322 1.00 40.17 198 LYS A O 1
ATOM 1314 N N . GLU A 1 175 ? 23.106 31.104 12.569 1.00 37.19 199 GLU A N 1
ATOM 1315 C CA . GLU A 1 175 ? 24.049 31.065 13.680 1.00 34.64 199 GLU A CA 1
ATOM 1316 C C . GLU A 1 175 ? 25.369 31.753 13.370 1.00 35.14 199 GLU A C 1
ATOM 1317 O O . GLU A 1 175 ? 26.121 32.072 14.301 1.00 33.35 199 GLU A O 1
ATOM 1323 N N . LEU A 1 176 ? 25.674 31.970 12.088 1.00 32.07 200 LEU A N 1
ATOM 1324 C CA . LEU A 1 176 ? 26.952 32.509 11.660 1.00 32.49 200 LEU A CA 1
ATOM 1325 C C . LEU A 1 176 ? 26.936 34.031 11.734 1.00 34.56 200 LEU A C 1
ATOM 1326 O O . LEU A 1 176 ? 25.868 34.653 11.767 1.00 32.24 200 LEU A O 1
ATOM 1331 N N . PRO A 1 177 ? 28.114 34.673 11.769 1.00 33.93 201 PRO A N 1
ATOM 1332 C CA . PRO A 1 177 ? 28.154 36.136 11.958 1.00 34.69 201 PRO A CA 1
ATOM 1333 C C . PRO A 1 177 ? 27.917 36.902 10.662 1.00 34.17 201 PRO A C 1
ATOM 1334 O O . PRO A 1 177 ? 28.760 37.677 10.200 1.00 35.44 201 PRO A O 1
ATOM 1338 N N . PHE A 1 178 ? 26.752 36.678 10.055 1.00 29.81 202 PHE A N 1
ATOM 1339 C CA . PHE A 1 178 ? 26.353 37.375 8.842 1.00 32.85 202 PHE A CA 1
ATOM 1340 C C . PHE A 1 178 ? 24.952 37.938 9.027 1.00 32.17 202 PHE A C 1
ATOM 1341 O O . PHE A 1 178 ? 24.081 37.290 9.616 1.00 31.19 202 PHE A O 1
ATOM 1349 N N . SER A 1 179 ? 24.751 39.156 8.536 1.00 30.07 203 SER A N 1
ATOM 1350 C CA . SER A 1 179 ? 23.460 39.813 8.646 1.00 31.11 203 SER A CA 1
ATOM 1351 C C . SER A 1 179 ? 22.420 39.098 7.793 1.00 31.07 203 SER A C 1
ATOM 1352 O O . SER A 1 179 ? 22.747 38.362 6.857 1.00 32.02 203 SER A O 1
ATOM 1355 N N . GLN A 1 180 ? 21.145 39.340 8.120 1.00 31.64 204 GLN A N 1
ATOM 1356 C CA . GLN A 1 180 ? 20.053 38.773 7.329 1.00 34.50 204 GLN A CA 1
ATOM 1357 C C . GLN A 1 180 ? 20.155 39.186 5.863 1.00 34.56 204 GLN A C 1
ATOM 1358 O O . GLN A 1 180 ? 19.853 38.393 4.961 1.00 32.35 204 GLN A O 1
ATOM 1364 N N . ARG A 1 181 ? 20.575 40.426 5.604 1.00 35.21 205 ARG A N 1
ATOM 1365 C CA . ARG A 1 181 ? 20.767 40.868 4.226 1.00 34.13 205 ARG A CA 1
ATOM 1366 C C . ARG A 1 181 ? 21.814 40.015 3.520 1.00 30.01 205 ARG A C 1
ATOM 1367 O O . ARG A 1 181 ? 21.608 39.568 2.387 1.00 28.73 205 ARG A O 1
ATOM 1375 N N . THR A 1 182 ? 22.952 39.786 4.177 1.00 28.15 206 THR A N 1
ATOM 1376 C CA . THR A 1 182 ? 23.994 38.942 3.599 1.00 28.98 206 THR A CA 1
ATOM 1377 C C . THR A 1 182 ? 23.467 37.542 3.313 1.00 28.97 206 THR A C 1
ATOM 1378 O O . THR A 1 182 ? 23.702 36.986 2.233 1.00 25.95 206 THR A O 1
ATOM 1382 N N . LEU A 1 183 ? 22.745 36.957 4.275 1.00 28.66 207 LEU A N 1
ATOM 1383 C CA . LEU A 1 183 ? 22.185 35.620 4.081 1.00 28.92 207 LEU A CA 1
ATOM 1384 C C . LEU A 1 183 ? 21.220 35.593 2.905 1.00 29.13 207 LEU A C 1
ATOM 1385 O O . LEU A 1 183 ? 21.261 34.677 2.076 1.00 32.05 207 LEU A O 1
ATOM 1390 N N . ASP A 1 184 ? 20.316 36.577 2.841 1.00 28.92 208 ASP A N 1
ATOM 1391 C CA . ASP A 1 184 ? 19.335 36.621 1.762 1.00 31.43 208 ASP A CA 1
ATOM 1392 C C . ASP A 1 184 ? 20.013 36.663 0.399 1.00 30.56 208 ASP A C 1
ATOM 1393 O O . ASP A 1 184 ? 19.588 35.975 -0.537 1.00 29.45 208 ASP A O 1
ATOM 1398 N N . LEU A 1 185 ? 21.062 37.475 0.261 1.00 29.88 209 LEU A N 1
ATOM 1399 C CA . LEU A 1 185 ? 21.718 37.604 -1.038 1.00 29.13 209 LEU A CA 1
ATOM 1400 C C . LEU A 1 185 ? 22.420 36.309 -1.426 1.00 26.35 209 LEU A C 1
ATOM 1401 O O . LEU A 1 185 ? 22.288 35.839 -2.561 1.00 26.48 209 LEU A O 1
ATOM 1406 N N . VAL A 1 186 ? 23.155 35.705 -0.491 1.00 23.36 210 VAL A N 1
ATOM 1407 C CA . VAL A 1 186 ? 23.913 34.503 -0.831 1.00 25.88 210 VAL A CA 1
ATOM 1408 C C . VAL A 1 186 ? 22.978 33.328 -1.094 1.00 28.32 210 VAL A C 1
ATOM 1409 O O . VAL A 1 186 ? 23.195 32.541 -2.025 1.00 25.48 210 VAL A O 1
ATOM 1413 N N . GLN A 1 187 ? 21.927 33.183 -0.285 1.00 28.00 211 GLN A N 1
ATOM 1414 C CA . GLN A 1 187 ? 20.982 32.101 -0.525 1.00 27.10 211 GLN A CA 1
ATOM 1415 C C . GLN A 1 187 ? 20.306 32.250 -1.881 1.00 29.34 211 GLN A C 1
ATOM 1416 O O . GLN A 1 187 ? 19.983 31.247 -2.522 1.00 27.30 211 GLN A O 1
ATOM 1422 N N . ASP A 1 188 ? 20.129 33.485 -2.359 1.00 30.84 212 ASP A N 1
ATOM 1423 C CA . ASP A 1 188 ? 19.501 33.669 -3.663 1.00 25.81 212 ASP A CA 1
ATOM 1424 C C . ASP A 1 188 ? 20.438 33.281 -4.800 1.00 25.55 212 ASP A C 1
ATOM 1425 O O . ASP A 1 188 ? 20.005 32.634 -5.763 1.00 25.02 212 ASP A O 1
ATOM 1430 N N . ILE A 1 189 ? 21.717 33.671 -4.726 1.00 25.16 213 ILE A N 1
ATOM 1431 C CA . ILE A 1 189 ? 22.626 33.343 -5.820 1.00 27.84 213 ILE A CA 1
ATOM 1432 C C . ILE A 1 189 ? 22.985 31.861 -5.833 1.00 27.01 213 ILE A C 1
ATOM 1433 O O . ILE A 1 189 ? 23.474 31.364 -6.853 1.00 26.57 213 ILE A O 1
ATOM 1446 N N . ILE A 1 191 ? 20.793 29.531 -5.805 1.00 28.52 215 ILE A N 1
ATOM 1447 C CA . ILE A 1 191 ? 19.705 28.784 -6.433 1.00 27.78 215 ILE A CA 1
ATOM 1448 C C . ILE A 1 191 ? 20.216 28.156 -7.720 1.00 30.46 215 ILE A C 1
ATOM 1449 O O . ILE A 1 191 ? 20.663 28.857 -8.636 1.00 28.30 215 ILE A O 1
ATOM 1454 N N . TYR A 1 192 ? 20.160 26.827 -7.790 1.00 29.62 216 TYR A N 1
ATOM 1455 C CA . TYR A 1 192 ? 20.601 26.066 -8.953 1.00 31.24 216 TYR A CA 1
ATOM 1456 C C . TYR A 1 192 ? 19.442 25.564 -9.803 1.00 33.59 216 TYR A C 1
ATOM 1457 O O . TYR A 1 192 ? 19.504 25.620 -11.038 1.00 29.89 216 TYR A O 1
ATOM 1466 N N . GLU A 1 193 ? 18.377 25.086 -9.168 1.00 30.69 217 GLU A N 1
ATOM 1467 C CA . GLU A 1 193 ? 17.250 24.515 -9.887 1.00 32.90 217 GLU A CA 1
ATOM 1468 C C . GLU A 1 193 ? 16.008 24.686 -9.029 1.00 34.95 217 GLU A C 1
ATOM 1469 O O . GLU A 1 193 ? 16.067 24.525 -7.809 1.00 36.41 217 GLU A O 1
ATOM 1475 N N . ARG A 1 194 ? 14.887 25.012 -9.666 1.00 34.56 218 ARG A N 1
ATOM 1476 C CA . ARG A 1 194 ? 13.686 25.344 -8.914 1.00 36.26 218 ARG A CA 1
ATOM 1477 C C . ARG A 1 194 ? 12.448 24.986 -9.722 1.00 36.47 218 ARG A C 1
ATOM 1478 O O . ARG A 1 194 ? 12.349 25.341 -10.899 1.00 35.68 218 ARG A O 1
ATOM 1486 N N . THR A 1 195 ? 11.515 24.276 -9.083 1.00 35.30 219 THR A N 1
ATOM 1487 C CA . THR A 1 195 ? 10.203 23.958 -9.640 1.00 37.14 219 THR A CA 1
ATOM 1488 C C . THR A 1 195 ? 9.158 24.363 -8.602 1.00 40.61 219 THR A C 1
ATOM 1489 O O . THR A 1 195 ? 9.532 24.802 -7.505 1.00 42.59 219 THR A O 1
ATOM 1493 N N . PRO A 1 196 ? 7.856 24.248 -8.888 1.00 42.33 220 PRO A N 1
ATOM 1494 C CA . PRO A 1 196 ? 6.864 24.495 -7.828 1.00 42.98 220 PRO A CA 1
ATOM 1495 C C . PRO A 1 196 ? 7.024 23.590 -6.615 1.00 41.26 220 PRO A C 1
ATOM 1496 O O . PRO A 1 196 ? 6.546 23.949 -5.532 1.00 38.76 220 PRO A O 1
ATOM 1500 N N . ASN A 1 197 ? 7.689 22.440 -6.758 1.00 39.01 221 ASN A N 1
ATOM 1501 C CA . ASN A 1 197 ? 7.788 21.458 -5.685 1.00 42.36 221 ASN A CA 1
ATOM 1502 C C . ASN A 1 197 ? 9.058 21.569 -4.847 1.00 41.66 221 ASN A C 1
ATOM 1503 O O . ASN A 1 197 ? 9.066 21.089 -3.705 1.00 41.54 221 ASN A O 1
ATOM 1508 N N . TYR A 1 198 ? 10.129 22.168 -5.368 1.00 35.84 222 TYR A N 1
ATOM 1509 C CA . TYR A 1 198 ? 11.376 22.185 -4.612 1.00 35.88 222 TYR A CA 1
ATOM 1510 C C . TYR A 1 198 ? 12.265 23.331 -5.074 1.00 36.60 222 TYR A C 1
ATOM 1511 O O . TYR A 1 198 ? 12.140 23.829 -6.195 1.00 33.12 222 TYR A O 1
ATOM 1520 N N . VAL A 1 199 ? 13.185 23.725 -4.193 1.00 33.70 223 VAL A N 1
ATOM 1521 C CA . VAL A 1 199 ? 14.251 24.667 -4.517 1.00 35.29 223 VAL A CA 1
ATOM 1522 C C . VAL A 1 199 ? 15.576 23.985 -4.198 1.00 34.69 223 VAL A C 1
ATOM 1523 O O . VAL A 1 199 ? 15.841 23.641 -3.037 1.00 32.08 223 VAL A O 1
ATOM 1527 N N . LEU A 1 200 ? 16.395 23.772 -5.221 1.00 30.76 224 LEU A N 1
ATOM 1528 C CA . LEU A 1 200 ? 17.704 23.152 -5.055 1.00 32.71 224 LEU A CA 1
ATOM 1529 C C . LEU A 1 200 ? 18.773 24.235 -5.131 1.00 30.51 224 LEU A C 1
ATOM 1530 O O . LEU A 1 200 ? 18.895 24.920 -6.152 1.00 30.41 224 LEU A O 1
ATOM 1535 N N . ARG A 1 201 ? 19.528 24.396 -4.048 1.00 30.85 225 ARG A N 1
ATOM 1536 C CA . ARG A 1 201 ? 20.633 25.341 -3.970 1.00 30.23 225 ARG A CA 1
ATOM 1537 C C . ARG A 1 201 ? 21.936 24.572 -3.824 1.00 31.14 225 ARG A C 1
ATOM 1538 O O . ARG A 1 201 ? 21.982 23.538 -3.148 1.00 31.22 225 ARG A O 1
ATOM 1546 N N . GLY A 1 202 ? 23.000 25.070 -4.448 1.00 30.43 226 GLY A N 1
ATOM 1547 C CA . GLY A 1 202 ? 24.284 24.426 -4.271 1.00 27.66 226 GLY A CA 1
ATOM 1548 C C . GLY A 1 202 ? 25.363 25.031 -5.146 1.00 29.54 226 GLY A C 1
ATOM 1549 O O . GLY A 1 202 ? 25.146 26.018 -5.857 1.00 27.61 226 GLY A O 1
ATOM 1550 N N . LYS A 1 203 ? 26.534 24.399 -5.082 1.00 28.48 227 LYS A N 1
ATOM 1551 C CA . LYS A 1 203 ? 27.718 24.858 -5.795 1.00 28.03 227 LYS A CA 1
ATOM 1552 C C . LYS A 1 203 ? 28.609 23.663 -6.083 1.00 28.66 227 LYS A C 1
ATOM 1553 O O . LYS A 1 203 ? 28.886 22.863 -5.183 1.00 25.91 227 LYS A O 1
ATOM 1559 N N . THR A 1 204 ? 29.064 23.555 -7.325 1.00 27.08 228 THR A N 1
ATOM 1560 C CA . THR A 1 204 ? 30.025 22.529 -7.688 1.00 29.59 228 THR A CA 1
ATOM 1561 C C . THR A 1 204 ? 31.446 22.979 -7.357 1.00 31.46 228 THR A C 1
ATOM 1562 O O . THR A 1 204 ? 31.726 24.164 -7.138 1.00 30.29 228 THR A O 1
ATOM 1566 N N . GLY A 1 205 ? 32.346 22.009 -7.345 1.00 31.12 229 GLY A N 1
ATOM 1567 C CA . GLY A 1 205 ? 33.762 22.271 -7.162 1.00 31.55 229 GLY A CA 1
ATOM 1568 C C . GLY A 1 205 ? 34.572 21.246 -7.923 1.00 33.52 229 GLY A C 1
ATOM 1569 O O . GLY A 1 205 ? 34.114 20.126 -8.174 1.00 33.06 229 GLY A O 1
ATOM 1570 N N . TRP A 1 206 ? 35.789 21.635 -8.295 1.00 32.83 230 TRP A N 1
ATOM 1571 C CA . TRP A 1 206 ? 36.666 20.763 -9.076 1.00 33.71 230 TRP A CA 1
ATOM 1572 C C . TRP A 1 206 ? 38.101 21.150 -8.730 1.00 33.78 230 TRP A C 1
ATOM 1573 O O . TRP A 1 206 ? 38.626 22.131 -9.266 1.00 35.09 230 TRP A O 1
ATOM 1584 N N . ALA A 1 207 ? 38.720 20.383 -7.836 1.00 31.68 231 ALA A N 1
ATOM 1585 C CA . ALA A 1 207 ? 40.113 20.595 -7.454 1.00 31.43 231 ALA A CA 1
ATOM 1586 C C . ALA A 1 207 ? 41.006 19.834 -8.426 1.00 36.42 231 ALA A C 1
ATOM 1587 O O . ALA A 1 207 ? 41.006 18.598 -8.442 1.00 37.91 231 ALA A O 1
ATOM 1589 N N . ALA A 1 208 ? 41.775 20.569 -9.228 1.00 43.41 232 ALA A N 1
ATOM 1590 C CA . ALA A 1 208 ? 42.609 19.971 -10.262 1.00 45.73 232 ALA A CA 1
ATOM 1591 C C . ALA A 1 208 ? 44.092 19.962 -9.917 1.00 48.78 232 ALA A C 1
ATOM 1592 O O . ALA A 1 208 ? 44.893 19.467 -10.715 1.00 50.36 232 ALA A O 1
ATOM 1594 N N . SER A 1 209 ? 44.481 20.496 -8.762 1.00 49.13 233 SER A N 1
ATOM 1595 C CA . SER A 1 209 ? 45.885 20.519 -8.373 1.00 49.12 233 SER A CA 1
ATOM 1596 C C . SER A 1 209 ? 46.324 19.246 -7.660 1.00 50.53 233 SER A C 1
ATOM 1597 O O . SER A 1 209 ? 47.516 19.098 -7.369 1.00 52.07 233 SER A O 1
ATOM 1600 N N . VAL A 1 210 ? 45.403 18.324 -7.376 1.00 48.01 234 VAL A N 1
ATOM 1601 C CA . VAL A 1 210 ? 45.736 17.045 -6.763 1.00 45.75 234 VAL A CA 1
ATOM 1602 C C . VAL A 1 210 ? 45.354 15.928 -7.725 1.00 45.37 234 VAL A C 1
ATOM 1603 O O . VAL A 1 210 ? 44.560 16.114 -8.649 1.00 43.85 234 VAL A O 1
ATOM 1607 N N . THR A 1 211 ? 45.936 14.753 -7.494 1.00 47.66 235 THR A N 1
ATOM 1608 C CA . THR A 1 211 ? 45.666 13.567 -8.306 1.00 48.70 235 THR A CA 1
ATOM 1609 C C . THR A 1 211 ? 45.240 12.441 -7.387 1.00 49.06 235 THR A C 1
ATOM 1610 O O . THR A 1 211 ? 45.996 12.074 -6.463 1.00 48.77 235 THR A O 1
ATOM 1614 N N . PRO A 1 212 ? 44.046 11.847 -7.576 1.00 48.43 236 PRO A N 1
ATOM 1615 C CA . PRO A 1 212 ? 43.092 12.236 -8.620 1.00 46.96 236 PRO A CA 1
ATOM 1616 C C . PRO A 1 212 ? 42.422 13.579 -8.341 1.00 45.44 236 PRO A C 1
ATOM 1617 O O . PRO A 1 212 ? 42.434 14.032 -7.196 1.00 40.91 236 PRO A O 1
ATOM 1621 N N . ASN A 1 213 ? 41.874 14.214 -9.374 1.00 38.79 237 ASN A N 1
ATOM 1622 C CA . ASN A 1 213 ? 41.089 15.419 -9.154 1.00 38.52 237 ASN A CA 1
ATOM 1623 C C . ASN A 1 213 ? 39.913 15.105 -8.236 1.00 37.75 237 ASN A C 1
ATOM 1624 O O . ASN A 1 213 ? 39.427 13.974 -8.178 1.00 39.29 237 ASN A O 1
ATOM 1629 N N . ILE A 1 214 ? 39.451 16.117 -7.510 1.00 36.65 238 ILE A N 1
ATOM 1630 C CA . ILE A 1 214 ? 38.352 15.966 -6.563 1.00 35.79 238 ILE A CA 1
ATOM 1631 C C . ILE A 1 214 ? 37.161 16.765 -7.073 1.00 34.48 238 ILE A C 1
ATOM 1632 O O . ILE A 1 214 ? 37.299 17.946 -7.414 1.00 33.77 238 ILE A O 1
ATOM 1637 N N . GLY A 1 215 ? 35.998 16.124 -7.123 1.00 32.76 239 GLY A N 1
ATOM 1638 C CA . GLY A 1 215 ? 34.760 16.770 -7.532 1.00 29.46 239 GLY A CA 1
ATOM 1639 C C . GLY A 1 215 ? 33.850 16.990 -6.323 1.00 30.96 239 GLY A C 1
ATOM 1640 O O . GLY A 1 215 ? 33.742 16.121 -5.465 1.00 30.36 239 GLY A O 1
ATOM 1641 N N . TRP A 1 216 ? 33.205 18.148 -6.289 1.00 29.10 240 TRP A N 1
ATOM 1642 C CA . TRP A 1 216 ? 32.265 18.484 -5.230 1.00 30.76 240 TRP A CA 1
ATOM 1643 C C . TRP A 1 216 ? 30.914 18.876 -5.816 1.00 29.89 240 TRP A C 1
ATOM 1644 O O . TRP A 1 216 ? 30.837 19.480 -6.890 1.00 29.93 240 TRP A O 1
ATOM 1655 N N . PHE A 1 217 ? 29.853 18.587 -5.061 1.00 28.82 241 PHE A N 1
ATOM 1656 C CA . PHE A 1 217 ? 28.590 19.315 -5.184 1.00 28.57 241 PHE A CA 1
ATOM 1657 C C . PHE A 1 217 ? 27.986 19.380 -3.788 1.00 31.73 241 PHE A C 1
ATOM 1658 O O . PHE A 1 217 ? 27.670 18.336 -3.206 1.00 27.84 241 PHE A O 1
ATOM 1666 N N . VAL A 1 218 ? 27.873 20.589 -3.228 1.00 26.36 242 VAL A N 1
ATOM 1667 C CA . VAL A 1 218 ? 27.356 20.770 -1.876 1.00 25.51 242 VAL A CA 1
ATOM 1668 C C . VAL A 1 218 ? 26.242 21.804 -1.918 1.00 25.50 242 VAL A C 1
ATOM 1669 O O . VAL A 1 218 ? 26.197 22.654 -2.810 1.00 25.51 242 VAL A O 1
ATOM 1673 N N . GLY A 1 219 ? 25.329 21.718 -0.957 1.00 27.45 243 GLY A N 1
ATOM 1674 C CA . GLY A 1 219 ? 24.209 22.650 -0.934 1.00 25.99 243 GLY A CA 1
ATOM 1675 C C . GLY A 1 219 ? 23.076 22.101 -0.088 1.00 28.51 243 GLY A C 1
ATOM 1676 O O . GLY A 1 219 ? 23.301 21.336 0.849 1.00 28.19 243 GLY A O 1
ATOM 1677 N N . TYR A 1 220 ? 21.854 22.515 -0.431 1.00 29.70 244 TYR A N 1
ATOM 1678 C CA . TYR A 1 220 ? 20.703 21.987 0.282 1.00 31.17 244 TYR A CA 1
ATOM 1679 C C . TYR A 1 220 ? 19.449 22.108 -0.570 1.00 31.67 244 TYR A C 1
ATOM 1680 O O . TYR A 1 220 ? 19.327 22.992 -1.424 1.00 31.17 244 TYR A O 1
ATOM 1689 N N . LEU A 1 221 ? 18.521 21.199 -0.310 1.00 32.58 245 LEU A N 1
ATOM 1690 C CA . LEU A 1 221 ? 17.268 21.090 -1.032 1.00 35.05 245 LEU A CA 1
ATOM 1691 C C . LEU A 1 221 ? 16.130 21.443 -0.090 1.00 36.13 245 LEU A C 1
ATOM 1692 O O . LEU A 1 221 ? 16.038 20.886 1.010 1.00 36.63 245 LEU A O 1
ATOM 1697 N N . GLU A 1 222 ? 15.276 22.371 -0.513 1.00 33.37 246 GLU A N 1
ATOM 1698 C CA . GLU A 1 222 ? 14.050 22.689 0.207 1.00 34.65 246 GLU A CA 1
ATOM 1699 C C . GLU A 1 222 ? 12.885 21.994 -0.484 1.00 37.34 246 GLU A C 1
ATOM 1700 O O . GLU A 1 222 ? 12.579 22.291 -1.645 1.00 35.22 246 GLU A O 1
ATOM 1706 N N . GLN A 1 223 ? 12.242 21.072 0.231 1.00 35.32 247 GLN A N 1
ATOM 1707 C CA . GLN A 1 223 ? 11.133 20.307 -0.322 1.00 36.71 247 GLN A CA 1
ATOM 1708 C C . GLN A 1 223 ? 10.322 19.732 0.829 1.00 39.37 247 GLN A C 1
ATOM 1709 O O . GLN A 1 223 ? 10.886 19.368 1.866 1.00 36.78 247 GLN A O 1
ATOM 1715 N N . ASN A 1 224 ? 8.999 19.676 0.644 1.00 44.35 248 ASN A N 1
ATOM 1716 C CA . ASN A 1 224 ? 8.086 19.053 1.606 1.00 49.45 248 ASN A CA 1
ATOM 1717 C C . ASN A 1 224 ? 8.238 19.656 3.003 1.00 50.87 248 ASN A C 1
ATOM 1718 O O . ASN A 1 224 ? 8.241 18.939 4.008 1.00 50.34 248 ASN A O 1
ATOM 1723 N N . ASN A 1 225 ? 8.372 20.985 3.067 1.00 45.28 249 ASN A N 1
ATOM 1724 C CA . ASN A 1 225 ? 8.523 21.716 4.330 1.00 43.95 249 ASN A CA 1
ATOM 1725 C C . ASN A 1 225 ? 9.712 21.211 5.147 1.00 45.66 249 ASN A C 1
ATOM 1726 O O . ASN A 1 225 ? 9.715 21.291 6.378 1.00 47.35 249 ASN A O 1
ATOM 1731 N N . ASN A 1 226 ? 10.730 20.696 4.465 1.00 41.88 250 ASN A N 1
ATOM 1732 C CA . ASN A 1 226 ? 11.939 20.188 5.092 1.00 41.09 250 ASN A CA 1
ATOM 1733 C C . ASN A 1 226 ? 13.133 20.752 4.336 1.00 39.89 250 ASN A C 1
ATOM 1734 O O . ASN A 1 226 ? 12.993 21.328 3.251 1.00 38.95 250 ASN A O 1
ATOM 1739 N N . VAL A 1 227 ? 14.316 20.599 4.917 1.00 36.48 251 VAL A N 1
ATOM 1740 C CA . VAL A 1 227 ? 15.561 20.989 4.266 1.00 33.17 251 VAL A CA 1
ATOM 1741 C C . VAL A 1 227 ? 16.505 19.800 4.320 1.00 33.15 251 VAL A C 1
ATOM 1742 O O . VAL A 1 227 ? 16.739 19.238 5.396 1.00 33.63 251 VAL A O 1
ATOM 1746 N N . TYR A 1 228 ? 17.037 19.414 3.168 1.00 33.15 252 TYR A N 1
ATOM 1747 C CA . TYR A 1 228 ? 17.978 18.307 3.065 1.00 33.17 252 TYR A CA 1
ATOM 1748 C C . TYR A 1 228 ? 19.325 18.873 2.629 1.00 30.86 252 TYR A C 1
ATOM 1749 O O . TYR A 1 228 ? 19.507 19.235 1.461 1.00 30.21 252 TYR A O 1
ATOM 1758 N N . PHE A 1 229 ? 20.251 18.972 3.575 1.00 30.70 253 PHE A N 1
ATOM 1759 C CA . PHE A 1 229 ? 21.612 19.395 3.274 1.00 30.27 253 PHE A CA 1
ATOM 1760 C C . PHE A 1 229 ? 22.382 18.227 2.676 1.00 32.57 253 PHE A C 1
ATOM 1761 O O . PHE A 1 229 ? 22.208 17.080 3.095 1.00 35.16 253 PHE A O 1
ATOM 1769 N N . PHE A 1 230 ? 23.227 18.514 1.686 1.00 31.89 254 PHE A N 1
ATOM 1770 C CA . PHE A 1 230 ? 23.977 17.457 1.023 1.00 30.27 254 PHE A CA 1
ATOM 1771 C C . PHE A 1 230 ? 25.401 17.908 0.727 1.00 30.88 254 PHE A C 1
ATOM 1772 O O . PHE A 1 230 ? 25.678 19.096 0.538 1.00 28.20 254 PHE A O 1
ATOM 1780 N N . ALA A 1 231 ? 26.301 16.928 0.682 1.00 31.44 255 ALA A N 1
ATOM 1781 C CA . ALA A 1 231 ? 27.683 17.127 0.264 1.00 28.27 255 ALA A CA 1
ATOM 1782 C C . ALA A 1 231 ? 28.112 15.887 -0.500 1.00 31.74 255 ALA A C 1
ATOM 1783 O O . ALA A 1 231 ? 28.126 14.782 0.059 1.00 29.31 255 ALA A O 1
ATOM 1785 N N . THR A 1 232 ? 28.442 16.073 -1.775 1.00 30.19 256 THR A N 1
ATOM 1786 C CA . THR A 1 232 ? 28.921 15.012 -2.645 1.00 30.02 256 THR A CA 1
ATOM 1787 C C . THR A 1 232 ? 30.396 15.245 -2.947 1.00 30.55 256 THR A C 1
ATOM 1788 O O . THR A 1 232 ? 30.814 16.376 -3.220 1.00 30.96 256 THR A O 1
ATOM 1792 N N . ASN A 1 233 ? 31.184 14.175 -2.891 1.00 29.13 257 ASN A N 1
ATOM 1793 C CA . ASN A 1 233 ? 32.625 14.263 -3.096 1.00 30.69 257 ASN A CA 1
ATOM 1794 C C . ASN A 1 233 ? 33.064 13.041 -3.885 1.00 32.23 257 ASN A C 1
ATOM 1795 O O . ASN A 1 233 ? 32.819 11.913 -3.451 1.00 32.80 257 ASN A O 1
ATOM 1800 N N . ILE A 1 234 ? 33.695 13.256 -5.044 1.00 32.16 258 ILE A N 1
ATOM 1801 C CA . ILE A 1 234 ? 34.063 12.153 -5.926 1.00 33.93 258 ILE A CA 1
ATOM 1802 C C . ILE A 1 234 ? 35.489 12.326 -6.434 1.00 35.06 258 ILE A C 1
ATOM 1803 O O . ILE A 1 234 ? 36.058 13.419 -6.415 1.00 34.85 258 ILE A O 1
ATOM 1808 N N . ASP A 1 235 ? 36.054 11.216 -6.909 1.00 33.60 259 ASP A N 1
ATOM 1809 C CA . ASP A 1 235 ? 37.253 11.257 -7.733 1.00 35.47 259 ASP A CA 1
ATOM 1810 C C . ASP A 1 235 ? 36.880 11.614 -9.168 1.00 38.54 259 ASP A C 1
ATOM 1811 O O . ASP A 1 235 ? 35.917 11.079 -9.724 1.00 39.30 259 ASP A O 1
ATOM 1816 N N . ILE A 1 236 ? 37.655 12.508 -9.776 1.00 38.77 260 ILE A N 1
ATOM 1817 C CA . ILE A 1 236 ? 37.521 12.829 -11.194 1.00 38.94 260 ILE A CA 1
ATOM 1818 C C . ILE A 1 236 ? 38.796 12.368 -11.887 1.00 41.41 260 ILE A C 1
ATOM 1819 O O . ILE A 1 236 ? 39.876 12.928 -11.659 1.00 41.23 260 ILE A O 1
ATOM 1824 N N . ARG A 1 237 ? 38.683 11.341 -12.730 1.00 47.86 261 ARG A N 1
ATOM 1825 C CA . ARG A 1 237 ? 39.831 10.830 -13.467 1.00 56.33 261 ARG A CA 1
ATOM 1826 C C . ARG A 1 237 ? 39.711 11.016 -14.972 1.00 60.17 261 ARG A C 1
ATOM 1827 O O . ARG A 1 237 ? 40.677 10.744 -15.694 1.00 61.56 261 ARG A O 1
ATOM 1835 N N . ASN A 1 238 ? 38.558 11.468 -15.458 1.00 60.42 262 ASN A N 1
ATOM 1836 C CA . ASN A 1 238 ? 38.408 11.959 -16.818 1.00 60.32 262 ASN A CA 1
ATOM 1837 C C . ASN A 1 238 ? 37.297 12.997 -16.800 1.00 57.57 262 ASN A C 1
ATOM 1838 O O . ASN A 1 238 ? 36.577 13.144 -15.809 1.00 55.81 262 ASN A O 1
ATOM 1843 N N . ASN A 1 239 ? 37.166 13.730 -17.907 1.00 67.38 263 ASN A N 1
ATOM 1844 C CA . ASN A 1 239 ? 36.213 14.835 -17.940 1.00 64.72 263 ASN A CA 1
ATOM 1845 C C . ASN A 1 239 ? 34.773 14.358 -17.803 1.00 58.96 263 ASN A C 1
ATOM 1846 O O . ASN A 1 239 ? 33.919 15.113 -17.323 1.00 56.87 263 ASN A O 1
ATOM 1851 N N . ASP A 1 240 ? 34.485 13.116 -18.201 1.00 57.62 264 ASP A N 1
ATOM 1852 C CA . ASP A 1 240 ? 33.136 12.582 -18.044 1.00 58.36 264 ASP A CA 1
ATOM 1853 C C . ASP A 1 240 ? 32.772 12.373 -16.581 1.00 55.37 264 ASP A C 1
ATOM 1854 O O . ASP A 1 240 ? 31.586 12.396 -16.234 1.00 57.39 264 ASP A O 1
ATOM 1859 N N . ASP A 1 241 ? 33.769 12.175 -15.712 1.00 49.91 265 ASP A N 1
ATOM 1860 C CA . ASP A 1 241 ? 33.495 12.057 -14.284 1.00 46.15 265 ASP A CA 1
ATOM 1861 C C . ASP A 1 241 ? 32.904 13.339 -13.708 1.00 44.05 265 ASP A C 1
ATOM 1862 O O . ASP A 1 241 ? 32.163 13.289 -12.719 1.00 43.06 265 ASP A O 1
ATOM 1867 N N . ALA A 1 242 ? 33.227 14.493 -14.299 1.00 43.65 266 ALA A N 1
ATOM 1868 C CA . ALA A 1 242 ? 32.792 15.764 -13.725 1.00 43.78 266 ALA A CA 1
ATOM 1869 C C . ALA A 1 242 ? 31.273 15.886 -13.716 1.00 44.39 266 ALA A C 1
ATOM 1870 O O . ALA A 1 242 ? 30.691 16.396 -12.753 1.00 42.82 266 ALA A O 1
ATOM 1872 N N . ALA A 1 243 ? 30.613 15.424 -14.780 1.00 46.32 267 ALA A N 1
ATOM 1873 C CA . ALA A 1 243 ? 29.156 15.473 -14.826 1.00 45.02 267 ALA A CA 1
ATOM 1874 C C . ALA A 1 243 ? 28.517 14.615 -13.741 1.00 44.78 267 ALA A C 1
ATOM 1875 O O . ALA A 1 243 ? 27.365 14.863 -13.364 1.00 45.04 267 ALA A O 1
ATOM 1877 N N . ALA A 1 244 ? 29.240 13.624 -13.215 1.00 40.81 268 ALA A N 1
ATOM 1878 C CA . ALA A 1 244 ? 28.672 12.768 -12.185 1.00 40.06 268 ALA A CA 1
ATOM 1879 C C . ALA A 1 244 ? 28.503 13.489 -10.854 1.00 43.31 268 ALA A C 1
ATOM 1880 O O . ALA A 1 244 ? 27.761 13.000 -9.999 1.00 42.62 268 ALA A O 1
ATOM 1882 N N . ARG A 1 245 ? 29.168 14.635 -10.661 1.00 41.93 269 ARG A N 1
ATOM 1883 C CA . ARG A 1 245 ? 29.033 15.388 -9.414 1.00 37.87 269 ARG A CA 1
ATOM 1884 C C . ARG A 1 245 ? 27.571 15.687 -9.105 1.00 37.45 269 ARG A C 1
ATOM 1885 O O . ARG A 1 245 ? 27.081 15.405 -8.006 1.00 37.68 269 ARG A O 1
ATOM 1893 N N . ILE A 1 246 ? 26.860 16.261 -10.074 1.00 35.75 270 ILE A N 1
ATOM 1894 C CA . ILE A 1 246 ? 25.459 16.603 -9.866 1.00 38.15 270 ILE A CA 1
ATOM 1895 C C . ILE A 1 246 ? 24.568 15.380 -10.052 1.00 40.07 270 ILE A C 1
ATOM 1896 O O . ILE A 1 246 ? 23.587 15.198 -9.323 1.00 40.18 270 ILE A O 1
ATOM 1901 N N . GLU A 1 247 ? 24.914 14.506 -11.002 1.00 43.51 271 GLU A N 1
ATOM 1902 C CA . GLU A 1 247 ? 24.054 13.367 -11.309 1.00 44.04 271 GLU A CA 1
ATOM 1903 C C . GLU A 1 247 ? 23.939 12.405 -10.128 1.00 43.20 271 GLU A C 1
ATOM 1904 O O . GLU A 1 247 ? 22.847 11.893 -9.848 1.00 39.94 271 GLU A O 1
ATOM 1910 N N . VAL A 1 248 ? 25.042 12.136 -9.419 1.00 41.09 272 VAL A N 1
ATOM 1911 C CA . VAL A 1 248 ? 24.910 11.230 -8.277 1.00 42.23 272 VAL A CA 1
ATOM 1912 C C . VAL A 1 248 ? 24.120 11.897 -7.166 1.00 40.02 272 VAL A C 1
ATOM 1913 O O . VAL A 1 248 ? 23.385 11.224 -6.433 1.00 39.86 272 VAL A O 1
ATOM 1917 N N . THR A 1 249 ? 24.251 13.218 -7.019 1.00 34.66 273 THR A N 1
ATOM 1918 C CA . THR A 1 249 ? 23.419 13.936 -6.063 1.00 36.97 273 THR A CA 1
ATOM 1919 C C . THR A 1 249 ? 21.946 13.808 -6.433 1.00 37.47 273 THR A C 1
ATOM 1920 O O . THR A 1 249 ? 21.104 13.500 -5.581 1.00 37.24 273 THR A O 1
ATOM 1924 N N . ARG A 1 250 ? 21.623 14.020 -7.715 1.00 39.22 274 ARG A N 1
ATOM 1925 C CA . ARG A 1 250 ? 20.249 13.870 -8.191 1.00 39.22 274 ARG A CA 1
ATOM 1926 C C . ARG A 1 250 ? 19.709 12.480 -7.897 1.00 39.94 274 ARG A C 1
ATOM 1927 O O . ARG A 1 250 ? 18.616 12.326 -7.343 1.00 41.61 274 ARG A O 1
ATOM 1935 N N . ARG A 1 251 ? 20.458 11.450 -8.295 1.00 42.76 275 ARG A N 1
ATOM 1936 C CA . ARG A 1 251 ? 19.985 10.083 -8.114 1.00 45.18 275 ARG A CA 1
ATOM 1937 C C . ARG A 1 251 ? 19.845 9.737 -6.639 1.00 43.51 275 ARG A C 1
ATOM 1938 O O . ARG A 1 251 ? 18.943 8.983 -6.255 1.00 44.88 275 ARG A O 1
ATOM 1946 N N . SER A 1 252 ? 20.723 10.284 -5.794 1.00 40.43 276 SER A N 1
ATOM 1947 C CA . SER A 1 252 ? 20.626 10.023 -4.360 1.00 40.41 276 SER A CA 1
ATOM 1948 C C . SER A 1 252 ? 19.353 10.627 -3.779 1.00 40.96 276 SER A C 1
ATOM 1949 O O . SER A 1 252 ? 18.609 9.955 -3.055 1.00 41.26 276 SER A O 1
ATOM 1952 N N . LEU A 1 253 ? 19.085 11.897 -4.094 1.00 39.59 277 LEU A N 1
ATOM 1953 C CA . LEU A 1 253 ? 17.882 12.558 -3.595 1.00 39.27 277 LEU A CA 1
ATOM 1954 C C . LEU A 1 253 ? 16.616 11.863 -4.085 1.00 41.57 277 LEU A C 1
ATOM 1955 O O . LEU A 1 253 ? 15.655 11.702 -3.322 1.00 43.64 277 LEU A O 1
ATOM 1960 N N . LYS A 1 254 ? 16.592 11.437 -5.351 1.00 42.50 278 LYS A N 1
ATOM 1961 C CA . LYS A 1 254 ? 15.416 10.732 -5.856 1.00 43.42 278 LYS A CA 1
ATOM 1962 C C . LYS A 1 254 ? 15.254 9.374 -5.181 1.00 45.25 278 LYS A C 1
ATOM 1963 O O . LYS A 1 254 ? 14.128 8.928 -4.938 1.00 44.84 278 LYS A O 1
ATOM 1969 N N . ALA A 1 255 ? 16.367 8.705 -4.861 1.00 44.11 279 ALA A N 1
ATOM 1970 C CA . ALA A 1 255 ? 16.292 7.449 -4.120 1.00 48.60 279 ALA A CA 1
ATOM 1971 C C . ALA A 1 255 ? 15.639 7.628 -2.757 1.00 49.47 279 ALA A C 1
ATOM 1972 O O . ALA A 1 255 ? 15.089 6.666 -2.211 1.00 52.33 279 ALA A O 1
ATOM 1974 N N . LEU A 1 256 ? 15.695 8.832 -2.199 1.00 46.17 280 LEU A N 1
ATOM 1975 C CA . LEU A 1 256 ? 15.020 9.161 -0.955 1.00 46.21 280 LEU A CA 1
ATOM 1976 C C . LEU A 1 256 ? 13.599 9.668 -1.173 1.00 48.78 280 LEU A C 1
ATOM 1977 O O . LEU A 1 256 ? 12.948 10.080 -0.209 1.00 51.74 280 LEU A O 1
ATOM 1982 N N . GLY A 1 257 ? 13.109 9.652 -2.410 1.00 46.46 281 GLY A N 1
ATOM 1983 C CA . GLY A 1 257 ? 11.774 10.135 -2.706 1.00 46.92 281 GLY A CA 1
ATOM 1984 C C . GLY A 1 257 ? 11.666 11.621 -2.952 1.00 47.51 281 GLY A C 1
ATOM 1985 O O . GLY A 1 257 ? 10.551 12.156 -2.947 1.00 48.89 281 GLY A O 1
ATOM 1986 N N . LEU A 1 258 ? 12.777 12.303 -3.193 1.00 45.39 282 LEU A N 1
ATOM 1987 C CA . LEU A 1 258 ? 12.797 13.753 -3.310 1.00 42.55 282 LEU A CA 1
ATOM 1988 C C . LEU A 1 258 ? 12.941 14.163 -4.773 1.00 44.22 282 LEU A C 1
ATOM 1989 O O . LEU A 1 258 ? 12.966 13.325 -5.679 1.00 45.01 282 LEU A O 1
ATOM 1994 N N . LEU A 1 259 ? 13.041 15.475 -4.989 1.00 41.87 283 LEU A N 1
ATOM 1995 C CA . LEU A 1 259 ? 13.070 16.074 -6.325 1.00 46.41 283 LEU A CA 1
ATOM 1996 C C . LEU A 1 259 ? 11.824 15.684 -7.108 1.00 51.42 283 LEU A C 1
ATOM 1997 O O . LEU A 1 259 ? 11.894 15.336 -8.287 1.00 53.30 283 LEU A O 1
#

B-factor: mean 36.92, std 12.71, range [18.95, 105.11]

Nearest PDB structures (foldseek):
  3hbr-assembly5_C  TM=9.733E-01  e=2.466E-27  Klebsiella pneumoniae
  3hbr-assembly3_A  TM=9.659E-01  e=7.331E-27  Klebsiella pneumoniae
  5e2f-assembly2_B  TM=9.508E-01  e=3.256E-26  Bacillus subtilis subsp. subtilis str. 168
  4wmc-assembly2_F  TM=9.584E-01  e=1.025E-25  Klebsiella pneumoniae
  6w5g-assembly2_B  TM=9.410E-01  e=4.096E-26  Bacillus atrophaeus 1942